Protein AF-A0A9D1Y9J0-F1 (afdb_monomer)

pLDDT: mean 87.92, std 13.27, range [31.89, 98.0]

Nearest PDB structures (foldseek):
  4p29-assembly2_B  TM=4.874E-01  e=9.675E-01  Haemophilus influenzae Rd KW20
  5vat-assembly2_B  TM=5.198E-01  e=1.259E+00  Haemophilus influenzae Rd KW20
  6dcj-assembly1_A  TM=4.848E-01  e=1.259E+00  Haemophilus influenzae Rd KW20
  5vbg-assembly1_A  TM=4.995E-01  e=2.248E+00  Haemophilus influenzae Rd KW20
  6qbr-assembly1_A  TM=5.575E-01  e=3.427E+00  Saccharomyces cerevisiae

Structure (mmCIF, N/CA/C/O backbone):
data_AF-A0A9D1Y9J0-F1
#
_entry.id   AF-A0A9D1Y9J0-F1
#
loop_
_atom_site.group_PDB
_atom_site.id
_atom_site.type_symbol
_atom_site.label_atom_id
_atom_site.label_alt_id
_atom_site.label_comp_id
_atom_site.label_asym_id
_atom_site.label_entity_id
_atom_site.label_seq_id
_atom_site.pdbx_PDB_ins_code
_atom_site.Cartn_x
_atom_site.Cartn_y
_atom_site.Cartn_z
_atom_site.occupancy
_atom_site.B_iso_or_equiv
_atom_site.auth_seq_id
_atom_site.auth_comp_id
_atom_site.auth_asym_id
_atom_site.auth_atom_id
_atom_site.pdbx_PDB_model_num
ATOM 1 N N . MET A 1 1 ? -14.822 14.584 -1.536 1.00 77.56 1 MET A N 1
ATOM 2 C CA . MET A 1 1 ? -15.073 13.484 -2.490 1.00 77.56 1 MET A CA 1
ATOM 3 C C . MET A 1 1 ? -13.886 13.411 -3.437 1.00 77.56 1 MET A C 1
ATOM 5 O O . MET A 1 1 ? -13.421 14.460 -3.869 1.00 77.56 1 MET A O 1
ATOM 9 N N . LEU A 1 2 ? -13.395 12.207 -3.744 1.00 89.62 2 LEU A N 1
ATOM 10 C CA . LEU A 1 2 ? -12.225 12.013 -4.609 1.00 89.62 2 LEU A CA 1
ATOM 11 C C . LEU A 1 2 ? -12.510 12.474 -6.047 1.00 89.62 2 LEU A C 1
ATOM 13 O O . LEU A 1 2 ? -13.476 12.020 -6.656 1.00 89.62 2 LEU A O 1
ATOM 17 N N . ASP A 1 3 ? -11.649 13.331 -6.599 1.00 94.44 3 ASP A N 1
ATOM 18 C CA . ASP A 1 3 ? -11.646 13.653 -8.031 1.00 94.44 3 ASP A CA 1
ATOM 19 C C . ASP A 1 3 ? -10.948 12.521 -8.795 1.00 94.44 3 ASP A C 1
ATOM 21 O O . ASP A 1 3 ? -9.739 12.544 -9.022 1.00 94.44 3 ASP A O 1
ATOM 25 N N . VAL A 1 4 ? -11.714 11.480 -9.127 1.00 95.19 4 VAL A N 1
ATOM 26 C CA . VAL A 1 4 ? -11.185 10.243 -9.723 1.00 95.19 4 VAL A CA 1
ATOM 27 C C . VAL A 1 4 ? -10.398 10.522 -11.004 1.00 95.19 4 VAL A C 1
ATOM 29 O O . VAL A 1 4 ? -9.362 9.898 -11.211 1.00 95.19 4 VAL A O 1
ATOM 32 N N . SER A 1 5 ? -10.853 11.459 -11.843 1.00 95.06 5 SER A N 1
ATOM 33 C CA . SER A 1 5 ? -10.177 11.773 -13.106 1.00 95.06 5 SER A CA 1
ATOM 34 C C . SER A 1 5 ? -8.829 12.437 -12.855 1.00 95.06 5 SER A C 1
ATOM 36 O O . SER A 1 5 ? -7.814 11.938 -13.333 1.00 95.06 5 SER A O 1
ATOM 38 N N . SER A 1 6 ? -8.803 13.516 -12.063 1.00 95.44 6 SER A N 1
ATOM 39 C CA . SER A 1 6 ? -7.556 14.236 -11.779 1.00 95.44 6 SER A CA 1
ATOM 40 C C . SER A 1 6 ? -6.542 13.337 -11.077 1.00 95.44 6 SER A C 1
ATOM 42 O O . SER A 1 6 ? -5.369 13.315 -11.439 1.00 95.44 6 SER A O 1
ATOM 44 N N . ILE A 1 7 ? -6.994 12.549 -10.098 1.00 96.62 7 ILE A N 1
ATOM 45 C CA . ILE A 1 7 ? -6.101 11.663 -9.351 1.00 96.62 7 ILE A CA 1
ATOM 46 C C . ILE A 1 7 ? -5.525 10.573 -10.257 1.00 96.62 7 ILE A C 1
ATOM 48 O O . ILE A 1 7 ? -4.335 10.263 -10.177 1.00 96.62 7 ILE A O 1
ATOM 52 N N . ARG A 1 8 ? -6.351 9.987 -11.128 1.00 96.00 8 ARG A N 1
ATOM 53 C CA . ARG A 1 8 ? -5.892 8.981 -12.086 1.00 96.00 8 ARG A CA 1
ATOM 54 C C . ARG A 1 8 ? -4.813 9.557 -13.007 1.00 96.00 8 ARG A C 1
ATOM 56 O O . ARG A 1 8 ? -3.795 8.899 -13.218 1.00 96.00 8 ARG A O 1
ATOM 63 N N . ASP A 1 9 ? -4.989 10.786 -13.485 1.00 95.75 9 ASP A N 1
ATOM 64 C CA . ASP A 1 9 ? -4.006 11.467 -14.330 1.00 95.75 9 ASP A CA 1
ATOM 65 C C . ASP A 1 9 ? -2.669 11.685 -13.608 1.00 95.75 9 ASP A C 1
ATOM 67 O O . ASP A 1 9 ? -1.605 11.464 -14.194 1.00 95.75 9 ASP A O 1
ATOM 71 N N . ASP A 1 10 ? -2.696 12.083 -12.335 1.00 96.44 10 ASP A N 1
ATOM 72 C CA . ASP A 1 10 ? -1.478 12.263 -11.538 1.00 96.44 10 ASP A CA 1
ATOM 73 C C . ASP A 1 10 ? -0.767 10.940 -11.248 1.00 96.44 10 ASP A C 1
ATOM 75 O O . ASP A 1 10 ? 0.462 10.869 -11.335 1.00 96.44 10 ASP A O 1
ATOM 79 N N . ILE A 1 11 ? -1.516 9.870 -10.974 1.00 96.38 11 ILE A N 1
ATOM 80 C CA . ILE A 1 11 ? -0.946 8.539 -10.746 1.00 96.38 11 ILE A CA 1
ATOM 81 C C . ILE A 1 11 ? -0.353 7.964 -12.039 1.00 96.38 11 ILE A C 1
ATOM 83 O O . ILE A 1 11 ? 0.769 7.461 -12.012 1.00 96.38 11 ILE A O 1
ATOM 87 N N . HIS A 1 12 ? -1.032 8.086 -13.185 1.00 94.88 12 HIS A N 1
ATOM 88 C CA . HIS A 1 12 ? -0.468 7.679 -14.480 1.00 94.88 12 HIS A CA 1
ATOM 89 C C . HIS A 1 12 ? 0.758 8.501 -14.861 1.00 94.88 12 HIS A C 1
ATOM 91 O O . HIS A 1 12 ? 1.729 7.971 -15.408 1.00 94.88 12 HIS A O 1
ATOM 97 N N . TRP A 1 13 ? 0.741 9.802 -14.569 1.00 95.62 13 TRP A N 1
ATOM 98 C CA . TRP A 1 13 ? 1.920 10.627 -14.755 1.00 95.62 13 TRP A CA 1
ATOM 99 C C . TRP A 1 13 ? 3.078 10.112 -13.888 1.00 95.62 13 TRP A C 1
ATOM 101 O O . TRP A 1 13 ? 4.178 9.920 -14.408 1.00 95.62 13 TRP A O 1
ATOM 111 N N . ALA A 1 14 ? 2.838 9.836 -12.605 1.00 96.38 14 ALA A N 1
ATOM 112 C CA . ALA A 1 14 ? 3.867 9.384 -11.675 1.00 96.38 14 ALA A CA 1
ATOM 113 C C . ALA A 1 14 ? 4.413 7.998 -12.027 1.00 96.38 14 ALA A C 1
ATOM 115 O O . ALA A 1 14 ? 5.628 7.823 -12.071 1.00 96.38 14 ALA A O 1
ATOM 116 N N . SER A 1 15 ? 3.552 7.037 -12.373 1.00 95.50 15 SER A N 1
ATOM 117 C CA . SER A 1 15 ? 3.991 5.694 -12.773 1.00 95.50 15 SER A CA 1
ATOM 118 C C . SER A 1 15 ? 4.934 5.744 -13.965 1.00 95.50 15 SER A C 1
ATOM 120 O O . SER A 1 15 ? 5.869 4.953 -14.044 1.00 95.50 15 SER A O 1
ATOM 122 N N . ARG A 1 16 ? 4.769 6.720 -14.859 1.00 92.88 16 ARG A N 1
ATOM 123 C CA . ARG A 1 16 ? 5.655 6.925 -16.005 1.00 92.88 16 ARG A CA 1
ATOM 124 C C . ARG A 1 16 ? 6.909 7.731 -15.674 1.00 92.88 16 ARG A C 1
ATOM 126 O O . ARG A 1 16 ? 7.986 7.404 -16.179 1.00 92.88 16 ARG A O 1
ATOM 133 N N . TRP A 1 17 ? 6.768 8.808 -14.906 1.00 94.62 17 TRP A N 1
ATOM 134 C CA . TRP A 1 17 ? 7.781 9.859 -14.803 1.00 94.62 17 TRP A CA 1
ATOM 135 C C . TRP A 1 17 ? 8.491 9.938 -13.456 1.00 94.62 17 TRP A C 1
ATOM 137 O O . TRP A 1 17 ? 9.599 10.465 -13.430 1.00 94.62 17 TRP A O 1
ATOM 147 N N . ASP A 1 18 ? 7.951 9.396 -12.367 1.00 94.50 18 ASP A N 1
ATOM 148 C CA . ASP A 1 18 ? 8.676 9.293 -11.097 1.00 94.50 18 ASP A CA 1
ATOM 149 C C . ASP A 1 18 ? 9.550 8.030 -11.065 1.00 94.50 18 ASP A C 1
ATOM 151 O O . ASP A 1 18 ? 9.352 7.097 -10.294 1.00 94.50 18 ASP A O 1
ATOM 155 N N . MET A 1 19 ? 10.552 7.977 -11.948 1.00 94.81 19 MET A N 1
ATOM 156 C CA . MET A 1 19 ? 11.435 6.808 -12.060 1.00 94.81 19 MET A CA 1
ATOM 157 C C . MET A 1 19 ? 12.400 6.650 -10.868 1.00 94.81 19 MET A C 1
ATOM 159 O O . MET A 1 19 ? 13.046 5.610 -10.731 1.00 94.81 19 MET A O 1
ATOM 163 N N . ASP A 1 20 ? 12.521 7.670 -10.016 1.00 92.81 20 ASP A N 1
ATOM 164 C CA . ASP A 1 20 ? 13.343 7.623 -8.801 1.00 92.81 20 ASP A CA 1
ATOM 165 C C . ASP A 1 20 ? 12.532 7.302 -7.542 1.00 92.81 20 ASP A C 1
ATOM 167 O O . ASP A 1 20 ? 13.153 7.094 -6.501 1.00 92.81 20 ASP A O 1
ATOM 171 N N . TYR A 1 21 ? 11.198 7.243 -7.635 1.00 92.25 21 TYR A N 1
ATOM 172 C CA . TYR A 1 21 ? 10.294 7.026 -6.504 1.00 92.25 21 TYR A CA 1
ATOM 173 C C . TYR A 1 21 ? 10.529 8.037 -5.383 1.00 92.25 21 TYR A C 1
ATOM 175 O O . TYR A 1 21 ? 10.913 7.693 -4.265 1.00 92.25 21 TYR A O 1
ATOM 183 N N . GLN A 1 22 ? 10.345 9.321 -5.703 1.00 90.00 22 GLN A N 1
ATOM 184 C CA . GLN A 1 22 ? 10.558 10.416 -4.753 1.00 90.00 22 GLN A CA 1
ATOM 185 C C . GLN A 1 22 ? 9.544 10.414 -3.610 1.00 90.00 22 GLN A C 1
ATOM 187 O O . GLN A 1 22 ? 9.845 10.913 -2.525 1.00 90.00 22 GLN A O 1
ATOM 192 N N . VAL A 1 23 ? 8.355 9.860 -3.845 1.00 90.44 23 VAL A N 1
ATOM 193 C CA . VAL A 1 23 ? 7.376 9.627 -2.784 1.00 90.44 23 VAL A CA 1
ATOM 194 C C . VAL A 1 23 ? 7.829 8.461 -1.915 1.00 90.44 23 VAL A C 1
ATOM 196 O O . VAL A 1 23 ? 8.203 7.402 -2.424 1.00 90.44 23 VAL A O 1
ATOM 199 N N . GLU A 1 24 ? 7.774 8.648 -0.596 1.00 84.62 24 GLU A N 1
ATOM 200 C CA . GLU A 1 24 ? 8.229 7.649 0.369 1.00 84.62 24 GLU A CA 1
ATOM 201 C C . GLU A 1 24 ? 7.593 6.279 0.091 1.00 84.62 24 GLU A C 1
ATOM 203 O O . GLU A 1 24 ? 6.372 6.163 0.030 1.00 84.62 24 GLU A O 1
ATOM 208 N N . ARG A 1 25 ? 8.442 5.249 -0.053 1.00 87.50 25 ARG A N 1
ATOM 209 C CA . ARG A 1 25 ? 8.059 3.834 -0.239 1.00 87.50 25 ARG A CA 1
ATOM 210 C C . ARG A 1 25 ? 7.232 3.537 -1.494 1.00 87.50 25 ARG A C 1
ATOM 212 O O . ARG A 1 25 ? 6.821 2.399 -1.696 1.00 87.50 25 ARG A O 1
ATOM 219 N N . SER A 1 26 ? 7.101 4.496 -2.406 1.00 91.00 26 SER A N 1
ATOM 220 C CA . SER A 1 26 ? 6.336 4.299 -3.639 1.00 91.00 26 SER A CA 1
ATOM 221 C C . SER A 1 26 ? 6.923 3.262 -4.601 1.00 91.00 26 SER A C 1
ATOM 223 O O . SER A 1 26 ? 6.209 2.740 -5.459 1.00 91.00 26 SER A O 1
ATOM 225 N N . HIS A 1 27 ? 8.194 2.884 -4.425 1.00 89.94 27 HIS A N 1
ATOM 226 C CA . HIS A 1 27 ? 8.818 1.778 -5.152 1.00 89.94 27 HIS A CA 1
ATOM 227 C C . HIS A 1 27 ? 8.162 0.421 -4.872 1.00 89.94 27 HIS A C 1
ATOM 229 O O . HIS A 1 27 ? 8.297 -0.472 -5.696 1.00 89.94 27 HIS A O 1
ATOM 235 N N . TYR A 1 28 ? 7.414 0.257 -3.775 1.00 88.62 28 TYR A N 1
ATOM 236 C CA . TYR A 1 28 ? 6.683 -0.986 -3.498 1.00 88.62 28 TYR A CA 1
ATOM 237 C C . TYR A 1 28 ? 5.551 -1.249 -4.491 1.00 88.62 28 TYR A C 1
ATOM 239 O O . TYR A 1 28 ? 5.304 -2.394 -4.838 1.00 88.62 28 TYR A O 1
ATOM 247 N N . HIS A 1 29 ? 4.889 -0.198 -4.972 1.00 92.19 29 HIS A N 1
ATOM 248 C CA . HIS A 1 29 ? 3.745 -0.311 -5.880 1.00 92.19 29 HIS A CA 1
ATOM 249 C C . HIS A 1 29 ? 3.996 0.352 -7.243 1.00 92.19 29 HIS A C 1
ATOM 251 O O . HIS A 1 29 ? 3.127 0.338 -8.108 1.00 92.19 29 HIS A O 1
ATOM 257 N N . ALA A 1 30 ? 5.156 0.986 -7.442 1.00 94.38 30 ALA A N 1
ATOM 258 C CA . ALA A 1 30 ? 5.567 1.674 -8.671 1.00 94.38 30 ALA A CA 1
ATOM 259 C C . ALA A 1 30 ? 4.546 2.700 -9.218 1.00 94.38 30 ALA A C 1
ATOM 261 O O . ALA A 1 30 ? 4.452 2.927 -10.424 1.00 94.38 30 ALA A O 1
ATOM 262 N N . HIS A 1 31 ? 3.759 3.307 -8.325 1.00 95.62 31 HIS A N 1
ATOM 263 C CA . HIS A 1 31 ? 2.571 4.118 -8.648 1.00 95.62 31 HIS A CA 1
ATOM 264 C C . HIS A 1 31 ? 1.541 3.425 -9.565 1.00 95.62 31 HIS A C 1
ATOM 266 O O . HIS A 1 31 ? 0.800 4.095 -10.277 1.00 95.62 31 HIS A O 1
ATOM 272 N N . LEU A 1 32 ? 1.461 2.096 -9.557 1.00 95.12 32 LEU A N 1
ATOM 273 C CA . LEU A 1 32 ? 0.494 1.344 -10.352 1.00 95.12 32 LEU A CA 1
ATOM 274 C C . LEU A 1 32 ? -0.758 1.048 -9.534 1.00 95.12 32 LEU A C 1
ATOM 276 O O . LEU A 1 32 ? -0.686 0.503 -8.436 1.00 95.12 32 LEU A O 1
ATOM 280 N N . LEU A 1 33 ? -1.912 1.437 -10.071 1.00 94.38 33 LEU A N 1
ATOM 281 C CA . LEU A 1 33 ? -3.213 1.032 -9.545 1.00 94.38 33 LEU A CA 1
ATOM 282 C C . LEU A 1 33 ? -3.521 -0.386 -10.010 1.00 94.38 33 LEU A C 1
ATOM 284 O O . LEU A 1 33 ? -3.227 -0.750 -11.149 1.00 94.38 33 LEU A O 1
ATOM 288 N N . ARG A 1 34 ? -4.167 -1.163 -9.146 1.00 92.31 34 ARG A N 1
ATOM 289 C CA . ARG A 1 34 ? -4.760 -2.442 -9.539 1.00 92.31 34 ARG A CA 1
ATOM 290 C C . ARG A 1 34 ? -6.086 -2.198 -10.270 1.00 92.31 34 ARG A C 1
ATOM 292 O O . ARG A 1 34 ? -6.706 -1.149 -10.059 1.00 92.31 34 ARG A O 1
ATOM 299 N N . PRO A 1 35 ? -6.547 -3.151 -11.102 1.00 92.88 35 PRO A N 1
ATOM 300 C CA . PRO A 1 35 ? -7.858 -3.067 -11.737 1.00 92.88 35 PRO A CA 1
ATOM 301 C C . PRO A 1 35 ? -8.962 -2.756 -10.726 1.00 92.88 35 PRO A C 1
ATOM 303 O O . PRO A 1 35 ? -8.890 -3.187 -9.578 1.00 92.88 35 PRO A O 1
ATOM 306 N N . VAL A 1 36 ? -9.971 -1.993 -11.141 1.00 96.62 36 VAL A N 1
ATOM 307 C CA . VAL A 1 36 ? -11.121 -1.687 -10.280 1.00 96.62 36 VAL A CA 1
ATOM 308 C C . VAL A 1 36 ? -11.907 -2.953 -9.947 1.00 96.62 36 VAL A C 1
ATOM 310 O O . VAL A 1 36 ? -12.023 -3.860 -10.772 1.00 96.62 36 VAL A O 1
ATOM 313 N N . LEU A 1 37 ? -12.482 -2.984 -8.750 1.00 96.38 37 LEU A N 1
ATOM 314 C CA . LEU A 1 37 ? -13.437 -4.002 -8.342 1.00 96.38 37 LEU A CA 1
ATOM 315 C C . LEU A 1 37 ? -14.765 -3.770 -9.085 1.00 96.38 37 LEU A C 1
ATOM 317 O O . LEU A 1 37 ? -15.300 -2.655 -9.019 1.00 96.38 37 LEU A O 1
ATOM 321 N N . PRO A 1 38 ? -15.320 -4.778 -9.782 1.00 97.06 38 PRO A N 1
ATOM 322 C CA . PRO A 1 38 ? -16.633 -4.663 -10.398 1.00 97.06 38 PRO A CA 1
ATOM 323 C C . PRO A 1 38 ? -17.699 -4.267 -9.373 1.00 97.06 38 PRO A C 1
ATOM 325 O O . PRO A 1 38 ? -17.785 -4.838 -8.287 1.00 97.06 38 PRO A O 1
ATOM 328 N N . LEU A 1 39 ? -18.544 -3.299 -9.731 1.00 96.69 39 LEU A N 1
ATOM 329 C CA . LEU A 1 39 ? -19.576 -2.792 -8.824 1.00 96.69 39 LEU A CA 1
ATOM 330 C C . LEU A 1 39 ? -20.539 -3.898 -8.368 1.00 96.69 39 LEU A C 1
ATOM 332 O O . LEU A 1 39 ? -20.898 -3.942 -7.199 1.00 96.69 39 LEU A O 1
ATOM 336 N N . GLU A 1 40 ? -20.905 -4.801 -9.279 1.00 96.94 40 GLU A N 1
ATOM 337 C CA . GLU A 1 40 ? -21.791 -5.939 -9.004 1.00 96.94 40 GLU A CA 1
ATOM 338 C C . GLU A 1 40 ? -21.188 -6.904 -7.971 1.00 96.94 40 GLU A C 1
ATOM 340 O O . GLU A 1 40 ? -21.897 -7.425 -7.112 1.00 96.94 40 GLU A O 1
ATOM 345 N N . GLU A 1 41 ? -19.869 -7.114 -8.023 1.00 97.31 41 GLU A N 1
ATOM 346 C CA . GLU A 1 41 ? -19.154 -7.957 -7.064 1.00 97.31 41 GLU A CA 1
ATOM 347 C C . GLU A 1 41 ? -19.166 -7.325 -5.671 1.00 97.31 41 GLU A C 1
ATOM 349 O O . GLU A 1 41 ? -19.492 -7.992 -4.687 1.00 97.31 41 GLU A O 1
ATOM 354 N N . LEU A 1 42 ? -18.905 -6.016 -5.595 1.00 97.88 42 LEU A N 1
ATOM 355 C CA . LEU A 1 42 ? -18.990 -5.282 -4.338 1.00 97.88 42 LEU A CA 1
ATOM 356 C C . LEU A 1 42 ? -20.411 -5.284 -3.764 1.00 97.88 42 LEU A C 1
ATOM 358 O O . LEU A 1 42 ? -20.583 -5.454 -2.563 1.00 97.88 42 LEU A O 1
ATOM 362 N N . GLU A 1 43 ? -21.430 -5.074 -4.595 1.00 97.81 43 GLU A N 1
ATOM 363 C CA . GLU A 1 43 ? -22.829 -5.062 -4.155 1.00 97.81 43 GLU A CA 1
ATOM 364 C C . GLU A 1 43 ? -23.267 -6.424 -3.613 1.00 97.81 43 GLU A C 1
ATOM 366 O O . GLU A 1 43 ? -23.903 -6.477 -2.562 1.00 97.81 43 GLU A O 1
ATOM 371 N N . CYS A 1 44 ? -22.858 -7.515 -4.266 1.00 97.94 44 CYS A N 1
ATOM 372 C CA . CYS A 1 44 ? -23.067 -8.873 -3.768 1.00 97.94 44 CYS A CA 1
ATOM 373 C C . CYS A 1 44 ? -22.389 -9.083 -2.404 1.00 97.94 44 CYS A C 1
ATOM 375 O O . CYS A 1 44 ? -23.003 -9.601 -1.471 1.00 97.94 44 CYS A O 1
ATOM 377 N N . TRP A 1 45 ? -21.138 -8.636 -2.258 1.00 97.81 45 TRP A N 1
ATOM 378 C CA . TRP A 1 45 ? -20.422 -8.726 -0.987 1.00 97.81 45 TRP A CA 1
ATOM 379 C C . TRP A 1 45 ? -21.104 -7.913 0.124 1.00 97.81 45 TRP A C 1
ATOM 381 O O . TRP A 1 45 ? -21.315 -8.434 1.217 1.00 97.81 45 TRP A O 1
ATOM 391 N N . GLU A 1 46 ? -21.512 -6.671 -0.148 1.00 97.81 46 GLU A N 1
ATOM 392 C CA . GLU A 1 46 ? -22.224 -5.822 0.819 1.00 97.81 46 GLU A CA 1
ATOM 393 C C . GLU A 1 46 ? -23.578 -6.425 1.234 1.00 97.81 46 GLU A C 1
ATOM 395 O O . GLU A 1 46 ? -23.971 -6.313 2.397 1.00 97.81 46 GLU A O 1
ATOM 400 N N . GLU A 1 47 ? -24.283 -7.096 0.315 1.00 97.56 47 GLU A N 1
ATOM 401 C CA . GLU A 1 47 ? -25.521 -7.825 0.617 1.00 97.56 47 GLU A CA 1
ATOM 402 C C . GLU A 1 47 ? -25.263 -9.012 1.556 1.00 97.56 47 GLU A C 1
ATOM 404 O O . GLU A 1 47 ? -25.969 -9.164 2.554 1.00 97.56 47 GLU A O 1
ATOM 409 N N . ILE A 1 48 ? -24.225 -9.813 1.287 1.00 97.25 48 ILE A N 1
ATOM 410 C CA . ILE A 1 48 ? -23.834 -10.954 2.132 1.00 97.25 48 ILE A CA 1
ATOM 411 C C . ILE A 1 48 ? -23.404 -10.483 3.526 1.00 97.25 48 ILE A C 1
ATOM 413 O O . ILE A 1 48 ? -23.791 -11.076 4.536 1.00 97.25 48 ILE A O 1
ATOM 417 N N . MET A 1 49 ? -22.610 -9.416 3.591 1.00 96.75 49 MET A N 1
ATOM 418 C CA . MET A 1 49 ? -22.090 -8.883 4.849 1.00 96.75 49 MET A CA 1
ATOM 419 C C . MET A 1 49 ? -23.130 -8.080 5.635 1.00 96.75 49 MET A C 1
ATOM 421 O O . MET A 1 49 ? -22.976 -7.900 6.841 1.00 96.75 49 MET A O 1
ATOM 425 N N . GLY A 1 50 ? -24.207 -7.629 4.990 1.00 95.88 50 GLY A N 1
ATOM 426 C CA . GLY A 1 50 ? -25.303 -6.906 5.633 1.00 95.88 50 GLY A CA 1
ATOM 427 C C . GLY A 1 50 ? -24.997 -5.437 5.942 1.00 95.88 50 GLY A C 1
ATOM 428 O O . GLY A 1 50 ? -25.752 -4.798 6.676 1.00 95.88 50 GLY A O 1
ATOM 429 N N . PHE A 1 51 ? -23.919 -4.880 5.388 1.00 95.25 51 PHE A N 1
ATOM 430 C CA . PHE A 1 51 ? -23.583 -3.461 5.490 1.00 95.25 51 PHE A CA 1
ATOM 431 C C . PHE A 1 51 ? -22.851 -2.985 4.230 1.00 95.25 51 PHE A C 1
ATOM 433 O O . PHE A 1 51 ? -22.266 -3.768 3.489 1.00 95.25 51 PHE A O 1
ATOM 440 N N . ARG A 1 52 ? -22.882 -1.671 3.983 1.00 96.00 52 ARG A N 1
ATOM 441 C CA . ARG A 1 52 ? -22.169 -1.056 2.852 1.00 96.00 52 ARG A CA 1
ATOM 442 C C . ARG A 1 52 ? -20.780 -0.593 3.269 1.00 96.00 52 ARG A C 1
ATOM 444 O O . ARG A 1 52 ? -20.603 -0.216 4.424 1.00 96.00 52 ARG A O 1
ATOM 451 N N . LEU A 1 53 ? -19.823 -0.491 2.352 1.00 97.56 53 LEU A N 1
ATOM 452 C CA . LEU A 1 53 ? -18.524 0.137 2.624 1.00 97.56 53 LEU A CA 1
ATOM 453 C C . LEU A 1 53 ? -18.623 1.671 2.692 1.00 97.56 53 LEU A C 1
ATOM 455 O O . LEU A 1 53 ? -19.566 2.265 2.148 1.00 97.56 53 LEU A O 1
ATOM 459 N N . PRO A 1 54 ? -17.691 2.360 3.382 1.00 97.44 54 PRO A N 1
ATOM 460 C CA . PRO A 1 54 ? -17.622 3.819 3.365 1.00 97.44 54 PRO A CA 1
ATOM 461 C C . PRO A 1 54 ? -17.582 4.375 1.939 1.00 97.44 54 PRO A C 1
ATOM 463 O O . PRO A 1 54 ? -16.781 3.927 1.126 1.00 97.44 54 PRO A O 1
ATOM 466 N N . GLU A 1 55 ? -18.428 5.365 1.634 1.00 96.56 55 GLU A N 1
ATOM 467 C CA . GLU A 1 55 ? -18.674 5.814 0.251 1.00 96.56 55 GLU A CA 1
ATOM 468 C C . GLU A 1 55 ? -17.388 6.244 -0.470 1.00 96.56 55 GLU A C 1
ATOM 470 O O . GLU A 1 55 ? -17.153 5.866 -1.613 1.00 96.56 55 GLU A O 1
ATOM 475 N N . THR A 1 56 ? -16.498 6.971 0.209 1.00 96.75 56 THR A N 1
ATOM 476 C CA . THR A 1 56 ? -15.215 7.376 -0.380 1.00 96.75 56 THR A CA 1
ATOM 477 C C . THR A 1 56 ? -14.321 6.175 -0.713 1.00 96.75 56 THR A C 1
ATOM 479 O O . THR A 1 56 ? -13.657 6.181 -1.748 1.00 96.75 56 THR A O 1
ATOM 482 N N . TYR A 1 57 ? -14.318 5.138 0.130 1.00 97.62 57 TYR A N 1
ATOM 483 C CA . TYR A 1 57 ? -13.564 3.908 -0.124 1.00 97.62 57 TYR A CA 1
ATOM 484 C C . TYR A 1 57 ? -14.208 3.078 -1.243 1.00 97.62 57 TYR A C 1
ATOM 486 O O . TYR A 1 57 ? -13.506 2.591 -2.125 1.00 97.62 57 TYR A O 1
ATOM 494 N N . ARG A 1 58 ? -15.547 3.022 -1.293 1.00 97.44 58 ARG A N 1
ATOM 495 C CA . ARG A 1 58 ? -16.303 2.439 -2.411 1.00 97.44 58 ARG A CA 1
ATOM 496 C C . ARG A 1 58 ? -15.932 3.097 -3.741 1.00 97.44 58 ARG A C 1
ATOM 498 O O . ARG A 1 58 ? -15.644 2.392 -4.705 1.00 97.44 58 ARG A O 1
ATOM 505 N N . ILE A 1 59 ? -15.910 4.432 -3.801 1.00 97.00 59 ILE A N 1
ATOM 506 C CA . ILE A 1 59 ? -15.492 5.179 -5.000 1.00 97.00 59 ILE A CA 1
ATOM 507 C C . ILE A 1 59 ? -14.055 4.811 -5.382 1.00 97.00 59 ILE A C 1
ATOM 509 O O . ILE A 1 59 ? -13.788 4.559 -6.554 1.00 97.00 59 ILE A O 1
ATOM 513 N N . TYR A 1 60 ? -13.142 4.735 -4.410 1.00 97.12 60 TYR A N 1
ATOM 514 C CA . TYR A 1 60 ? -11.760 4.330 -4.657 1.00 97.12 60 TYR A CA 1
ATOM 515 C C . TYR A 1 60 ? -11.678 2.944 -5.321 1.00 97.12 60 TYR A C 1
ATOM 517 O O . TYR A 1 60 ? -11.183 2.859 -6.446 1.00 97.12 60 TYR A O 1
ATOM 525 N N . ILE A 1 61 ? -12.235 1.897 -4.701 1.00 97.00 61 ILE A N 1
ATOM 526 C CA . ILE A 1 61 ? -12.086 0.518 -5.200 1.00 97.00 61 ILE A CA 1
ATOM 527 C C . ILE A 1 61 ? -12.841 0.253 -6.508 1.00 97.00 61 ILE A C 1
ATOM 529 O O . ILE A 1 61 ? -12.381 -0.547 -7.318 1.00 97.00 61 ILE A O 1
ATOM 533 N N . THR A 1 62 ? -13.966 0.935 -6.752 1.00 97.38 62 THR A N 1
ATOM 534 C CA . THR A 1 62 ? -14.811 0.692 -7.943 1.00 97.38 62 THR A CA 1
ATOM 535 C C . THR A 1 62 ? -14.533 1.628 -9.116 1.00 97.38 62 THR A C 1
ATOM 537 O O . THR A 1 62 ? -14.877 1.300 -10.251 1.00 97.38 62 THR A O 1
ATOM 540 N N . GLN A 1 63 ? -13.932 2.799 -8.879 1.00 96.88 63 GLN A N 1
ATOM 541 C CA . GLN A 1 63 ? -13.728 3.806 -9.928 1.00 96.88 63 GLN A CA 1
ATOM 542 C C . GLN A 1 63 ? -12.270 4.202 -10.122 1.00 96.88 63 GLN A C 1
ATOM 544 O O . GLN A 1 63 ? -11.922 4.613 -11.226 1.00 96.88 63 GLN A O 1
ATOM 549 N N . LEU A 1 64 ? -11.408 4.108 -9.106 1.00 95.38 64 LEU A N 1
ATOM 550 C CA . LEU A 1 64 ? -9.998 4.474 -9.249 1.00 95.38 64 LEU A CA 1
ATOM 551 C C . LEU A 1 64 ? -9.105 3.244 -9.430 1.00 95.38 64 LEU A C 1
ATOM 553 O O . LEU A 1 64 ? -8.415 3.155 -10.442 1.00 95.38 64 LEU A O 1
ATOM 557 N N . GLY A 1 65 ? -9.148 2.303 -8.490 1.00 92.94 65 GLY A N 1
ATOM 558 C CA . GLY A 1 65 ? -8.418 1.036 -8.541 1.00 92.94 65 GLY A CA 1
ATOM 559 C C . GLY A 1 65 ? -8.598 0.232 -7.255 1.00 92.94 65 GLY A C 1
ATOM 560 O O . GLY A 1 65 ? -8.872 0.805 -6.205 1.00 92.94 65 GLY A O 1
ATOM 561 N N . ASN A 1 66 ? -8.435 -1.089 -7.317 1.00 93.44 66 ASN A N 1
ATOM 562 C CA . ASN A 1 66 ? -8.580 -1.971 -6.157 1.00 93.44 66 ASN A CA 1
ATOM 563 C C . ASN A 1 66 ? -7.230 -2.239 -5.466 1.00 93.44 66 ASN A C 1
ATOM 565 O O . ASN A 1 66 ? -6.725 -3.361 -5.480 1.00 93.44 66 ASN A O 1
ATOM 569 N N . GLY A 1 67 ? -6.602 -1.190 -4.929 1.00 92.12 67 GLY A N 1
ATOM 570 C CA . GLY A 1 67 ? -5.277 -1.259 -4.307 1.00 92.12 67 GLY A CA 1
ATOM 571 C C . GLY A 1 67 ? -4.119 -0.882 -5.240 1.00 92.12 67 GLY A C 1
ATOM 572 O O . GLY A 1 67 ? -4.310 -0.344 -6.335 1.00 92.12 67 GLY A O 1
ATOM 573 N N . GLY A 1 68 ? -2.892 -1.156 -4.796 1.00 92.44 68 GLY A N 1
ATOM 574 C CA . GLY A 1 68 ? -1.658 -0.709 -5.444 1.00 92.44 68 GLY A CA 1
ATOM 575 C C . GLY A 1 68 ? -1.294 0.707 -5.002 1.00 92.44 68 GLY A C 1
ATOM 576 O O . GLY A 1 68 ? -1.061 0.946 -3.819 1.00 92.44 68 GLY A O 1
ATOM 577 N N . ALA A 1 69 ? -1.239 1.651 -5.940 1.00 94.81 69 ALA A N 1
ATOM 578 C CA . ALA A 1 69 ? -0.827 3.028 -5.688 1.00 94.81 69 ALA A CA 1
ATOM 579 C C . ALA A 1 69 ? -1.583 3.688 -4.525 1.00 94.81 69 ALA A C 1
ATOM 581 O O . ALA A 1 69 ? -2.812 3.787 -4.538 1.00 94.81 69 ALA A O 1
ATOM 582 N N . GLY A 1 70 ? -0.828 4.192 -3.548 1.00 94.06 70 GLY A N 1
ATOM 583 C CA . GLY A 1 70 ? -1.357 4.858 -2.363 1.00 94.06 70 GLY A CA 1
ATOM 584 C C . GLY A 1 70 ? -0.244 5.353 -1.436 1.00 94.06 70 GLY A C 1
ATOM 585 O O . GLY A 1 70 ? 0.932 5.261 -1.784 1.00 94.06 70 GLY A O 1
ATOM 586 N N . PRO A 1 71 ? -0.591 5.911 -0.266 1.00 92.38 71 PRO A N 1
ATOM 587 C CA . PRO A 1 71 ? 0.396 6.353 0.715 1.00 92.38 71 PRO A CA 1
ATOM 588 C C . PRO A 1 71 ? 1.355 5.232 1.141 1.00 92.38 71 PRO A C 1
ATOM 590 O O . PRO A 1 71 ? 0.943 4.086 1.284 1.00 92.38 71 PRO A O 1
ATOM 593 N N . LYS A 1 72 ? 2.617 5.588 1.419 1.00 88.94 72 LYS A N 1
ATOM 594 C CA . LYS A 1 72 ? 3.663 4.680 1.920 1.00 88.94 72 LYS A CA 1
ATOM 595 C C . LYS A 1 72 ? 3.810 3.422 1.053 1.00 88.94 72 LYS A C 1
ATOM 597 O O . LYS A 1 72 ? 4.339 3.503 -0.049 1.00 88.94 72 LYS A O 1
ATOM 602 N N . TYR A 1 73 ? 3.399 2.263 1.568 1.00 88.12 73 TYR A N 1
ATOM 603 C CA . TYR A 1 73 ? 3.529 0.989 0.875 1.00 88.12 73 TYR A CA 1
ATOM 604 C C . TYR A 1 73 ? 2.393 0.749 -0.116 1.00 88.12 73 TYR A C 1
ATOM 606 O O . TYR A 1 73 ? 2.471 -0.219 -0.858 1.00 88.12 73 TYR A O 1
ATOM 614 N N . GLY A 1 74 ? 1.389 1.621 -0.197 1.00 92.31 74 GLY A N 1
ATOM 615 C CA . GLY A 1 74 ? 0.236 1.460 -1.073 1.00 92.31 74 GLY A CA 1
ATOM 616 C C . GLY A 1 74 ? -0.983 0.907 -0.342 1.00 92.31 74 GLY A C 1
ATOM 617 O O . GLY A 1 74 ? -0.947 0.644 0.855 1.00 92.31 74 GLY A O 1
ATOM 618 N N . ILE A 1 75 ? -2.080 0.749 -1.079 1.00 93.69 75 ILE A N 1
ATOM 619 C CA . ILE A 1 75 ? -3.333 0.209 -0.543 1.00 93.69 75 ILE A CA 1
ATOM 620 C C . ILE A 1 75 ? -3.437 -1.273 -0.913 1.00 93.69 75 ILE A C 1
ATOM 622 O O . ILE A 1 75 ? -3.204 -1.653 -2.064 1.00 93.69 75 ILE A O 1
ATOM 626 N N . ALA A 1 76 ? -3.777 -2.113 0.058 1.00 91.19 76 ALA A N 1
ATOM 627 C CA . ALA A 1 76 ? -4.035 -3.531 -0.144 1.00 91.19 76 ALA A CA 1
ATOM 628 C C . ALA A 1 76 ? -5.274 -3.738 -1.039 1.00 91.19 76 ALA A C 1
ATOM 630 O O . ALA A 1 76 ? -6.221 -2.946 -0.970 1.00 91.19 76 ALA A O 1
ATOM 631 N N . PRO A 1 77 ? -5.285 -4.774 -1.895 1.00 91.06 77 PRO A N 1
ATOM 632 C CA . PRO A 1 77 ? -6.475 -5.108 -2.664 1.00 91.06 77 PRO A CA 1
ATOM 633 C C . PRO A 1 77 ? -7.628 -5.493 -1.735 1.00 91.06 77 PRO A C 1
ATOM 635 O O . PRO A 1 77 ? -7.446 -6.174 -0.727 1.00 91.06 77 PRO A O 1
ATOM 638 N N . PHE A 1 78 ? -8.835 -5.071 -2.092 1.00 93.06 78 PHE A N 1
ATOM 639 C CA . PHE A 1 78 ? -10.044 -5.554 -1.453 1.00 93.06 78 PHE A CA 1
ATOM 640 C C . PHE A 1 78 ? -10.509 -6.830 -2.158 1.00 93.06 78 PHE A C 1
ATOM 642 O O . PHE A 1 78 ? -11.074 -6.771 -3.250 1.00 93.06 78 PHE A O 1
ATOM 649 N N . ASP A 1 79 ? -10.272 -7.974 -1.519 1.00 90.50 79 ASP A N 1
ATOM 650 C CA . ASP A 1 79 ? -10.609 -9.310 -2.035 1.00 90.50 79 ASP A CA 1
ATOM 651 C C . ASP A 1 79 ? -11.965 -9.823 -1.502 1.00 90.50 79 ASP A C 1
ATOM 653 O O . ASP A 1 79 ? -12.155 -11.028 -1.328 1.00 90.50 79 ASP A O 1
ATOM 657 N N . CYS A 1 80 ? -12.902 -8.919 -1.188 1.00 93.62 80 CYS A N 1
ATOM 658 C CA . CYS A 1 80 ? -14.248 -9.258 -0.704 1.00 93.62 80 CYS A CA 1
ATOM 659 C C . CYS A 1 80 ? -14.245 -10.265 0.481 1.00 93.62 80 CYS A C 1
ATOM 661 O O . CYS A 1 80 ? -14.875 -11.325 0.400 1.00 93.62 80 CYS A O 1
ATOM 663 N N . PRO A 1 81 ? -13.543 -9.972 1.598 1.00 92.94 81 PRO A N 1
ATOM 664 C CA . PRO A 1 81 ? -13.389 -10.906 2.715 1.00 92.94 81 PRO A CA 1
ATOM 665 C C . PRO A 1 81 ? -14.720 -11.203 3.419 1.00 92.94 81 PRO A C 1
ATOM 667 O O . PRO A 1 81 ? -15.451 -10.289 3.790 1.00 92.94 81 PRO A O 1
ATOM 670 N N . LEU A 1 82 ? -15.023 -12.481 3.656 1.00 93.88 82 LEU A N 1
ATOM 671 C CA . LEU A 1 82 ? -16.204 -12.924 4.411 1.00 93.88 82 LEU A CA 1
ATOM 672 C C . LEU A 1 82 ? -15.859 -13.155 5.889 1.00 93.88 82 LEU A C 1
ATOM 674 O O . LEU A 1 82 ? -16.017 -14.259 6.406 1.00 93.88 82 LEU A O 1
ATOM 678 N N . ASP A 1 83 ? -15.330 -12.122 6.542 1.00 92.50 83 ASP A N 1
ATOM 679 C CA . ASP A 1 83 ? -14.955 -12.155 7.957 1.00 92.50 83 ASP A CA 1
ATOM 680 C C . ASP A 1 83 ? -16.047 -11.502 8.811 1.00 92.50 83 ASP A C 1
ATOM 682 O O . ASP A 1 83 ? -16.404 -10.338 8.618 1.00 92.50 83 ASP A O 1
ATOM 686 N N . GLU A 1 84 ? -16.591 -12.265 9.758 1.00 93.00 84 GLU A N 1
ATOM 687 C CA . GLU A 1 84 ? -17.685 -11.823 10.617 1.00 93.00 84 GLU A CA 1
ATOM 688 C C . GLU A 1 84 ? -17.315 -10.618 11.489 1.00 93.00 84 GLU A C 1
ATOM 690 O O . GLU A 1 84 ? -18.195 -9.789 11.736 1.00 93.00 84 GLU A O 1
ATOM 695 N N . SER A 1 85 ? -16.041 -10.482 11.880 1.00 94.25 85 SER A N 1
ATOM 696 C CA . SER A 1 85 ? -15.539 -9.368 12.699 1.00 94.25 85 SER A CA 1
ATOM 697 C C . SER A 1 85 ? -15.751 -8.012 12.026 1.00 94.25 85 SER A C 1
ATOM 699 O O . SER A 1 85 ? -16.029 -7.021 12.695 1.00 94.25 85 SER A O 1
ATOM 701 N N . LEU A 1 86 ? -15.760 -7.955 10.690 1.00 95.56 86 LEU A N 1
ATOM 702 C CA . LEU A 1 86 ? -16.004 -6.721 9.933 1.00 95.56 86 LEU A CA 1
ATOM 703 C C . LEU A 1 86 ? -17.414 -6.154 10.141 1.00 95.56 86 LEU A C 1
ATOM 705 O O . LEU A 1 86 ? -17.646 -4.973 9.878 1.00 95.56 86 LEU A O 1
ATOM 709 N N . ARG A 1 87 ? -18.363 -6.985 10.588 1.00 94.56 87 ARG A N 1
ATOM 710 C CA . ARG A 1 87 ? -1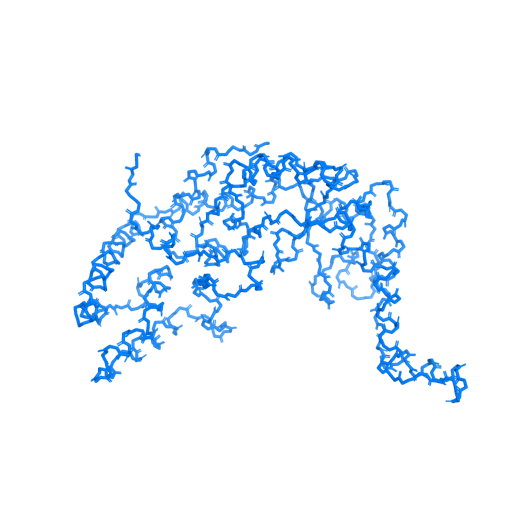9.747 -6.585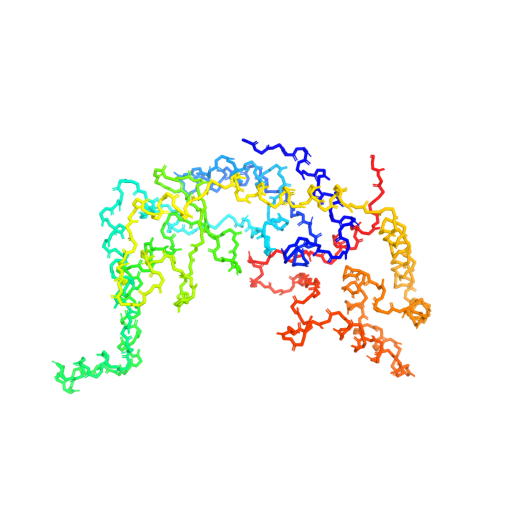 10.893 1.00 94.56 87 ARG A CA 1
ATOM 711 C C . ARG A 1 87 ? -19.910 -6.105 12.329 1.00 94.56 87 ARG A C 1
ATOM 713 O O . ARG A 1 87 ? -20.936 -5.507 12.648 1.00 94.56 87 ARG A O 1
ATOM 720 N N . GLU A 1 88 ? -18.936 -6.390 13.184 1.00 95.31 88 GLU A N 1
ATOM 721 C CA . GLU A 1 88 ? -19.023 -6.060 14.597 1.00 95.31 88 GLU A CA 1
ATOM 722 C C . GLU A 1 88 ? -18.898 -4.545 14.819 1.00 95.31 88 GLU A C 1
ATOM 724 O O . GLU A 1 88 ? -18.306 -3.822 14.001 1.00 95.31 88 GLU A O 1
ATOM 729 N N . PRO A 1 89 ? -19.476 -4.022 15.913 1.00 93.31 89 PRO A N 1
ATOM 730 C CA . PRO A 1 89 ? -19.265 -2.643 16.312 1.00 93.31 89 PRO A CA 1
ATOM 731 C C . PRO A 1 89 ? -17.793 -2.398 16.630 1.00 93.31 89 PRO A C 1
ATOM 733 O O . PRO A 1 89 ? -17.169 -3.147 17.377 1.00 93.31 89 PRO A O 1
ATOM 736 N N . THR A 1 90 ? -17.252 -1.307 16.100 1.00 94.94 90 THR A N 1
ATOM 737 C CA . THR A 1 90 ? -15.898 -0.883 16.443 1.00 94.94 90 THR A CA 1
ATOM 738 C C . THR A 1 90 ? -15.892 -0.089 17.749 1.00 94.94 90 THR A C 1
ATOM 740 O O . THR A 1 90 ? -16.782 0.732 17.993 1.00 94.94 90 THR A O 1
ATOM 743 N N . VAL A 1 91 ? -14.859 -0.280 18.575 1.00 95.31 91 VAL A N 1
ATOM 744 C CA . VAL A 1 91 ? -14.650 0.534 19.786 1.00 95.31 91 VAL A CA 1
ATOM 745 C C . VAL A 1 91 ? -14.218 1.965 19.472 1.00 95.31 91 VAL A C 1
ATOM 747 O O . VAL A 1 91 ? -14.350 2.838 20.326 1.00 95.31 91 VAL A O 1
ATOM 750 N N . PHE A 1 92 ? -13.754 2.240 18.249 1.00 95.44 92 PHE A N 1
ATOM 751 C CA . PHE A 1 92 ? -13.372 3.579 17.795 1.00 95.44 92 PHE A CA 1
ATOM 752 C C . PHE A 1 92 ? -14.606 4.410 17.411 1.00 95.44 92 PHE A C 1
ATOM 754 O O . PHE A 1 92 ? -14.771 4.861 16.274 1.00 95.44 92 PHE A O 1
ATOM 761 N N . SER A 1 93 ? -15.511 4.588 18.372 1.00 95.25 93 SER A N 1
ATOM 762 C CA . SER A 1 93 ? -16.815 5.201 18.168 1.00 95.25 93 SER A CA 1
ATOM 763 C C . SER A 1 93 ? -17.308 5.927 19.420 1.00 95.25 93 SER A C 1
ATOM 765 O O . SER A 1 93 ? -17.041 5.503 20.543 1.00 95.25 93 SER A O 1
ATOM 767 N N . ASP A 1 94 ? -18.060 7.018 19.246 1.00 96.56 94 ASP A N 1
ATOM 768 C CA . ASP A 1 94 ? -18.535 7.836 20.375 1.00 96.56 94 ASP A CA 1
ATOM 769 C C . ASP A 1 94 ? -19.515 7.082 21.285 1.00 96.56 94 ASP A C 1
ATOM 771 O O . ASP A 1 94 ? -19.532 7.305 22.493 1.00 96.56 94 ASP A O 1
ATOM 775 N N . ASP A 1 95 ? -20.313 6.174 20.726 1.00 94.88 95 ASP A N 1
ATOM 776 C CA . ASP A 1 95 ? -21.227 5.290 21.460 1.00 94.88 95 ASP A CA 1
ATOM 777 C C . ASP A 1 95 ? -20.514 4.132 22.175 1.00 94.88 95 ASP A C 1
ATOM 779 O O . ASP A 1 95 ? -21.116 3.480 23.027 1.00 94.88 95 ASP A O 1
ATOM 783 N N . HIS A 1 96 ? -19.224 3.928 21.901 1.00 95.25 96 HIS A N 1
ATOM 784 C CA . HIS A 1 96 ? -18.386 2.907 22.529 1.00 95.25 96 HIS A CA 1
ATOM 785 C C . HIS A 1 96 ? -17.225 3.496 23.343 1.00 95.25 96 HIS A C 1
ATOM 787 O O . HIS A 1 96 ? -16.320 2.763 23.736 1.00 95.25 96 HIS A O 1
ATOM 793 N N . ALA A 1 97 ? -17.269 4.791 23.676 1.00 94.75 97 ALA A N 1
ATOM 794 C CA . ALA A 1 97 ? -16.195 5.481 24.395 1.00 94.75 97 ALA A CA 1
ATOM 795 C C . ALA A 1 97 ? -15.831 4.837 25.751 1.00 94.75 97 ALA A C 1
ATOM 797 O O . ALA A 1 97 ? -14.660 4.823 26.129 1.00 94.75 97 ALA A O 1
ATOM 798 N N . GLU A 1 98 ? -16.811 4.287 26.479 1.00 95.69 98 GLU A N 1
ATOM 799 C CA . GLU A 1 98 ? -16.559 3.561 27.736 1.00 95.69 98 GLU A CA 1
ATOM 800 C C . GLU A 1 98 ? -15.797 2.255 27.488 1.00 95.69 98 GLU A C 1
ATOM 802 O O . GLU A 1 98 ? -14.801 1.989 28.159 1.00 95.69 98 GLU A O 1
ATOM 807 N N . LY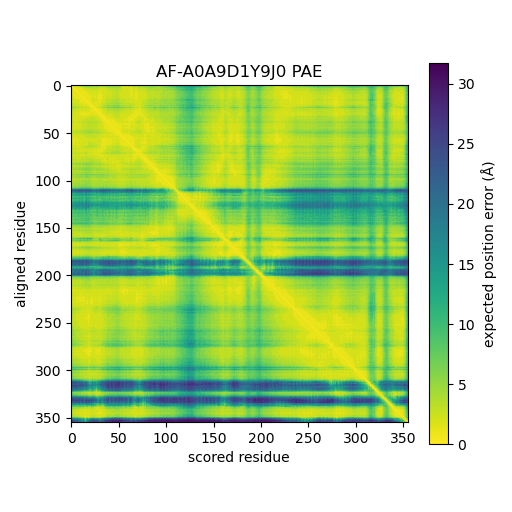S A 1 99 ? -16.215 1.476 26.479 1.00 94.81 99 LYS A N 1
ATOM 808 C CA . LYS A 1 99 ? -15.532 0.231 26.114 1.00 94.81 99 LYS A CA 1
ATOM 809 C C . LYS A 1 99 ? -14.131 0.509 25.582 1.00 94.81 99 LYS A C 1
ATOM 811 O O . LYS A 1 99 ? -13.212 -0.208 25.953 1.00 94.81 99 LYS A O 1
ATOM 816 N N . PHE A 1 100 ? -13.954 1.563 24.782 1.00 94.38 100 PHE A N 1
ATOM 817 C CA . PHE A 1 100 ? -12.640 2.034 24.344 1.00 94.38 100 PHE A CA 1
ATOM 818 C C . PHE A 1 100 ? -11.716 2.295 25.538 1.00 94.38 100 PHE A C 1
ATOM 820 O O . PHE A 1 100 ? -10.584 1.826 25.544 1.00 94.38 100 PHE A O 1
ATOM 827 N N . ALA A 1 101 ? -12.194 3.019 26.556 1.00 92.50 101 ALA A N 1
ATOM 828 C CA . ALA A 1 101 ? -11.394 3.321 27.739 1.00 92.50 101 ALA A CA 1
ATOM 829 C C . ALA A 1 101 ? -10.990 2.049 28.502 1.00 92.50 101 ALA A C 1
ATOM 831 O O . ALA A 1 101 ? -9.848 1.949 28.934 1.00 92.50 101 ALA A O 1
ATOM 832 N N . GLU A 1 102 ? -11.896 1.074 28.620 1.00 93.06 102 GLU A N 1
ATOM 833 C CA . GLU A 1 102 ? -11.612 -0.233 29.224 1.00 93.06 102 GLU A CA 1
ATOM 834 C C . GLU A 1 102 ? -10.510 -0.985 28.462 1.00 93.06 102 GLU A C 1
ATOM 836 O O . GLU A 1 102 ? -9.521 -1.398 29.061 1.00 93.06 102 GLU A O 1
ATOM 841 N N . VAL A 1 103 ? -10.642 -1.141 27.140 1.00 91.19 103 VAL A N 1
ATOM 842 C CA . VAL A 1 103 ? -9.660 -1.906 26.348 1.00 91.19 103 VAL A CA 1
ATOM 843 C C . VAL A 1 103 ? -8.330 -1.169 26.187 1.00 91.19 103 VAL A C 1
ATOM 845 O O . VAL A 1 103 ? -7.289 -1.813 26.120 1.00 91.19 103 VAL A O 1
ATOM 848 N N . ALA A 1 104 ? -8.332 0.167 26.174 1.00 88.06 104 ALA A N 1
ATOM 849 C CA . ALA A 1 104 ? -7.109 0.965 26.166 1.00 88.06 104 ALA A CA 1
ATOM 850 C C . ALA A 1 104 ? -6.354 0.868 27.502 1.00 88.06 104 ALA A C 1
ATOM 852 O O . ALA A 1 104 ? -5.126 0.833 27.498 1.00 88.06 104 ALA A O 1
ATOM 853 N N . ASP A 1 105 ? -7.068 0.809 28.632 1.00 87.00 105 ASP A N 1
ATOM 854 C CA . ASP A 1 105 ? -6.480 0.585 29.959 1.00 87.00 105 ASP A CA 1
ATOM 855 C C . ASP A 1 105 ? -5.883 -0.824 30.073 1.00 87.00 105 ASP A C 1
ATOM 857 O O . ASP A 1 105 ? -4.737 -0.972 30.493 1.00 87.00 105 ASP A O 1
ATOM 861 N N . LEU A 1 106 ? -6.606 -1.844 29.592 1.00 86.06 106 LEU A N 1
ATOM 862 C CA . LEU A 1 106 ? -6.079 -3.207 29.492 1.00 86.06 106 LEU A CA 1
ATOM 863 C C . LEU A 1 106 ? -4.810 -3.258 28.630 1.00 86.06 106 LEU A C 1
ATOM 865 O O . LEU A 1 106 ? -3.824 -3.841 29.067 1.00 86.06 106 LEU A O 1
ATOM 869 N N . TRP A 1 107 ? -4.799 -2.600 27.463 1.00 83.75 107 TRP A N 1
ATOM 870 C CA . TRP A 1 107 ? -3.646 -2.608 26.548 1.00 83.75 107 TRP A CA 1
ATOM 871 C C . TRP A 1 107 ? -2.439 -1.920 27.166 1.00 83.75 107 TRP A C 1
ATOM 873 O O . TRP A 1 107 ? -1.315 -2.400 27.074 1.00 83.75 107 TRP A O 1
ATOM 883 N N . PHE A 1 108 ? -2.682 -0.795 27.833 1.00 79.50 108 PHE A N 1
ATOM 884 C CA . PHE A 1 108 ? -1.661 -0.047 28.551 1.00 79.50 108 PHE A CA 1
ATOM 885 C C . PHE A 1 108 ? -1.000 -0.868 29.666 1.00 79.50 108 PHE A C 1
ATOM 887 O O . PHE A 1 108 ? 0.169 -0.651 29.981 1.00 79.50 108 PHE A O 1
ATOM 894 N N . HIS A 1 109 ? -1.752 -1.778 30.284 1.00 76.31 109 HIS A N 1
ATOM 895 C CA . HIS A 1 109 ? -1.290 -2.614 31.385 1.00 76.31 109 HIS A CA 1
ATOM 896 C C . HIS A 1 109 ? -0.836 -4.019 30.959 1.00 76.31 109 HIS A C 1
ATOM 898 O O . HIS A 1 109 ? -0.337 -4.759 31.809 1.00 76.31 109 HIS A O 1
ATOM 904 N N . ASP A 1 110 ? -0.918 -4.361 29.670 1.00 74.31 110 ASP A N 1
ATOM 905 C CA . ASP A 1 110 ? -0.435 -5.619 29.074 1.00 74.31 110 ASP A CA 1
ATOM 906 C C . ASP A 1 110 ? 1.107 -5.642 28.930 1.00 74.31 110 ASP A C 1
ATOM 908 O O . ASP A 1 110 ? 1.669 -6.030 27.911 1.00 74.31 110 ASP A O 1
ATOM 912 N N . GLU A 1 111 ? 1.821 -5.179 29.963 1.00 61.31 111 GLU A N 1
ATOM 913 C CA . GLU A 1 111 ? 3.293 -5.155 30.045 1.00 61.31 111 GLU A CA 1
ATOM 914 C C . GLU A 1 111 ? 3.862 -6.378 30.787 1.00 61.31 111 GLU A C 1
ATOM 916 O O . GLU A 1 111 ? 5.035 -6.394 31.173 1.00 61.31 111 GLU A O 1
ATOM 921 N N . ALA A 1 112 ? 3.038 -7.394 31.050 1.00 61.81 112 ALA A N 1
ATOM 922 C CA . ALA A 1 112 ? 3.450 -8.519 31.870 1.00 61.81 112 ALA A CA 1
ATOM 923 C C . ALA A 1 112 ? 4.434 -9.425 31.114 1.00 61.81 112 ALA A C 1
ATOM 925 O O . ALA A 1 112 ? 4.140 -9.938 30.037 1.00 61.81 112 ALA A O 1
ATOM 926 N N . ASP A 1 113 ? 5.605 -9.660 31.710 1.00 74.06 113 ASP A N 1
ATOM 927 C CA . ASP A 1 113 ? 6.492 -10.743 31.286 1.00 74.06 113 ASP A CA 1
ATOM 928 C C . ASP A 1 113 ? 5.720 -12.063 31.441 1.00 74.06 113 ASP A C 1
ATOM 930 O O . ASP A 1 113 ? 5.395 -12.457 32.569 1.00 74.06 113 ASP A O 1
ATOM 934 N N . SER A 1 114 ? 5.402 -12.724 30.321 1.00 78.69 114 SER A N 1
ATOM 935 C CA . SER A 1 114 ? 4.586 -13.946 30.309 1.00 78.69 114 SER A CA 1
ATOM 936 C C . SER A 1 114 ? 5.166 -15.025 31.220 1.00 78.69 114 SER A C 1
ATOM 938 O O . SER A 1 114 ? 4.420 -15.761 31.870 1.00 78.69 114 SER A O 1
ATOM 940 N N . TRP A 1 115 ? 6.493 -15.068 31.375 1.00 81.25 115 TRP A N 1
ATOM 941 C CA . TRP A 1 115 ? 7.142 -15.993 32.292 1.00 81.25 115 TRP A CA 1
ATOM 942 C C . TRP A 1 115 ? 6.888 -15.635 33.760 1.00 81.25 115 TRP A C 1
ATOM 944 O O . TRP A 1 115 ? 6.653 -16.527 34.576 1.00 81.25 115 TRP A O 1
ATOM 954 N N . MET A 1 116 ? 6.903 -14.350 34.128 1.00 84.31 116 MET A N 1
ATOM 955 C CA . MET A 1 116 ? 6.598 -13.942 35.506 1.00 84.31 116 MET A CA 1
ATOM 956 C C . MET A 1 116 ? 5.138 -14.216 35.877 1.00 84.31 116 MET A C 1
ATOM 958 O O . MET A 1 116 ? 4.886 -14.737 36.964 1.00 84.31 116 MET A O 1
ATOM 962 N N . SER A 1 117 ? 4.197 -13.936 34.975 1.00 85.31 117 SER A N 1
ATOM 963 C CA . SER A 1 117 ? 2.777 -14.249 35.181 1.00 85.31 117 SER A CA 1
ATOM 964 C C . SER A 1 117 ? 2.534 -15.753 35.315 1.00 85.31 117 SER A C 1
ATOM 966 O O . SER A 1 117 ? 1.782 -16.189 36.189 1.00 85.31 117 SER A O 1
ATOM 968 N N . TYR A 1 118 ? 3.235 -16.570 34.525 1.00 89.44 118 TYR A N 1
ATOM 969 C CA . TYR A 1 118 ? 3.177 -18.022 34.664 1.00 89.44 118 TYR A CA 1
ATOM 970 C C . TYR A 1 118 ? 3.723 -18.509 36.015 1.00 89.44 118 TYR A C 1
ATOM 972 O O . TYR A 1 118 ? 3.162 -19.420 36.632 1.00 89.44 118 TYR A O 1
ATOM 980 N N . MET A 1 119 ? 4.805 -17.901 36.510 1.00 91.38 119 MET A N 1
ATOM 981 C CA . MET A 1 119 ? 5.350 -18.232 37.829 1.00 91.38 119 MET A CA 1
ATOM 982 C C . MET A 1 119 ? 4.361 -17.887 38.949 1.00 91.38 119 MET A C 1
ATOM 984 O O . MET A 1 119 ? 4.166 -18.703 39.850 1.00 91.38 119 MET A O 1
ATOM 988 N N . GLU A 1 120 ? 3.680 -16.743 38.869 1.00 90.50 120 GLU A N 1
ATOM 989 C CA . GLU A 1 120 ? 2.620 -16.372 39.813 1.00 90.50 120 GLU A CA 1
ATOM 990 C C . GLU A 1 120 ? 1.432 -17.352 39.754 1.00 90.50 120 GLU A C 1
ATOM 992 O O . GLU A 1 120 ? 0.958 -17.821 40.793 1.00 90.50 120 GLU A O 1
ATOM 997 N N . TYR A 1 121 ? 1.009 -17.762 38.554 1.00 91.56 121 TYR A N 1
ATOM 998 C CA . TYR A 1 121 ? 0.024 -18.835 38.374 1.00 91.56 121 TYR A CA 1
ATOM 999 C C . TYR A 1 121 ? 0.459 -20.141 39.060 1.00 91.56 121 TYR A C 1
ATOM 1001 O O . TYR A 1 121 ? -0.339 -20.773 39.762 1.00 91.56 121 TYR A O 1
ATOM 1009 N N . CYS A 1 122 ? 1.727 -20.536 38.913 1.00 93.00 122 CYS A N 1
ATOM 1010 C CA . CYS A 1 122 ? 2.272 -21.727 39.560 1.00 93.00 122 CYS A CA 1
ATOM 1011 C C . CYS A 1 122 ? 2.265 -21.614 41.093 1.00 93.00 122 CYS A C 1
ATOM 1013 O O . CYS A 1 122 ? 2.017 -22.611 41.776 1.00 93.00 122 CYS A O 1
ATOM 1015 N N . GLU A 1 123 ? 2.524 -20.431 41.652 1.00 94.06 123 GLU A N 1
ATOM 1016 C CA . GLU A 1 123 ? 2.469 -20.193 43.101 1.00 94.06 123 GLU A CA 1
ATOM 1017 C C . GLU A 1 123 ? 1.045 -20.320 43.657 1.00 94.06 123 GLU A C 1
ATOM 1019 O O . GLU A 1 123 ? 0.857 -20.814 44.771 1.00 94.06 123 GLU A O 1
ATOM 1024 N N . GLN A 1 124 ? 0.041 -19.923 42.873 1.00 93.69 124 GLN A N 1
ATOM 1025 C CA . GLN A 1 124 ? -1.368 -19.918 43.274 1.00 93.69 124 GLN A CA 1
ATOM 1026 C C . GLN A 1 124 ? -2.101 -21.235 42.969 1.00 93.69 124 GLN A C 1
ATOM 1028 O O . GLN A 1 124 ? -3.170 -21.487 43.531 1.00 93.69 124 GLN A O 1
ATOM 1033 N N . THR A 1 125 ? -1.523 -22.097 42.128 1.00 93.88 125 THR A N 1
ATOM 1034 C CA . THR A 1 125 ? -2.159 -23.333 41.649 1.00 93.88 125 THR A CA 1
ATOM 1035 C C . THR A 1 125 ? -1.462 -24.586 42.203 1.00 93.88 125 THR A C 1
ATOM 1037 O O . THR A 1 125 ? -0.233 -24.691 42.113 1.00 93.88 125 THR A O 1
ATOM 1040 N N . PRO A 1 126 ? -2.206 -25.568 42.757 1.00 94.69 126 PRO A N 1
ATOM 1041 C CA . PRO A 1 126 ? -1.653 -26.854 43.192 1.00 94.69 126 PRO A CA 1
ATOM 1042 C C . PRO A 1 126 ? -0.898 -27.589 42.076 1.00 94.69 126 PRO A C 1
ATOM 1044 O O . PRO A 1 126 ? -1.328 -27.576 40.929 1.00 94.69 126 PRO A O 1
ATOM 1047 N N . GLU A 1 127 ? 0.209 -28.260 42.411 1.00 89.88 127 GLU A N 1
ATOM 1048 C CA . GLU A 1 127 ? 1.123 -28.879 41.432 1.00 89.88 127 GLU A CA 1
ATOM 1049 C C . GLU A 1 127 ? 0.457 -29.922 40.519 1.00 89.88 127 GLU A C 1
ATOM 1051 O O . GLU A 1 127 ? 0.820 -30.028 39.354 1.00 89.88 127 GLU A O 1
ATOM 1056 N N . ASP A 1 128 ? -0.552 -30.641 41.014 1.00 93.81 128 ASP A N 1
ATOM 1057 C CA . ASP A 1 128 ? -1.332 -31.630 40.259 1.00 93.81 128 ASP A CA 1
ATOM 1058 C C . ASP A 1 128 ? -2.359 -31.015 39.290 1.00 93.81 128 ASP A C 1
ATOM 1060 O O . ASP A 1 128 ? -2.962 -31.737 38.498 1.00 93.81 128 ASP A O 1
ATOM 1064 N N . GLN A 1 129 ? -2.554 -29.695 39.351 1.00 91.38 129 GLN A N 1
ATOM 1065 C CA . GLN A 1 129 ? -3.496 -28.918 38.536 1.00 91.38 129 GLN A CA 1
ATOM 1066 C C . GLN A 1 129 ? -2.797 -27.864 37.666 1.00 91.38 129 GLN A C 1
ATOM 1068 O O . GLN A 1 129 ? -3.472 -27.116 36.957 1.00 91.38 129 GLN A O 1
ATOM 1073 N N . ARG A 1 130 ? -1.462 -27.774 37.725 1.00 93.50 130 ARG A N 1
ATOM 1074 C CA . ARG A 1 130 ? -0.693 -26.826 36.915 1.00 93.50 130 ARG A CA 1
ATOM 1075 C C . ARG A 1 130 ? -0.682 -27.262 35.457 1.00 93.50 130 ARG A C 1
ATOM 1077 O O . ARG A 1 130 ? -0.332 -28.398 35.144 1.00 93.50 130 ARG A O 1
ATOM 1084 N N . MET A 1 131 ? -1.021 -26.327 34.584 1.00 94.38 131 MET A N 1
ATOM 1085 C CA . MET A 1 131 ? -0.750 -26.414 33.154 1.00 94.38 131 MET A CA 1
ATOM 1086 C C . MET A 1 131 ? 0.750 -26.262 32.905 1.00 94.38 131 MET A C 1
ATOM 1088 O O . MET A 1 131 ? 1.460 -25.658 33.714 1.00 94.38 131 MET A O 1
ATOM 1092 N N . SER A 1 132 ? 1.234 -26.804 31.788 1.00 93.94 132 SER A N 1
ATOM 1093 C CA . SER A 1 132 ? 2.555 -26.431 31.280 1.00 93.94 132 SER A CA 1
ATOM 1094 C C . SER A 1 132 ? 2.593 -24.945 30.901 1.00 93.94 132 SER A C 1
ATOM 1096 O O . SER A 1 132 ? 1.551 -24.316 30.725 1.00 93.94 132 SER A O 1
ATOM 1098 N N . PHE A 1 133 ? 3.798 -24.381 30.757 1.00 90.31 133 PHE A N 1
ATOM 1099 C CA . PHE A 1 133 ? 3.951 -22.995 30.304 1.00 90.31 133 PHE A CA 1
ATOM 1100 C C . PHE A 1 133 ? 3.273 -22.771 28.951 1.00 90.31 133 PHE A C 1
ATOM 1102 O O . PHE A 1 133 ? 2.545 -21.805 28.810 1.00 90.31 133 PHE A O 1
ATOM 1109 N N . GLU A 1 134 ? 3.458 -23.690 27.999 1.00 91.19 134 GLU A N 1
ATOM 1110 C CA . GLU A 1 134 ? 2.869 -23.594 26.657 1.00 91.19 134 GLU A CA 1
ATOM 1111 C C . GLU A 1 134 ? 1.333 -23.592 26.712 1.00 91.19 134 GLU A C 1
ATOM 1113 O O . GLU A 1 134 ? 0.698 -22.715 26.141 1.00 91.19 134 GLU A O 1
ATOM 1118 N N . GLU A 1 135 ? 0.723 -24.510 27.470 1.00 92.31 135 GLU A N 1
ATOM 1119 C CA . GLU A 1 135 ? -0.740 -24.563 27.628 1.00 92.31 135 GLU A CA 1
ATOM 1120 C C . GLU A 1 135 ? -1.304 -23.330 28.350 1.00 92.31 135 GLU A C 1
ATOM 1122 O O . GLU A 1 135 ? -2.402 -22.870 28.034 1.00 92.31 135 GLU A O 1
ATOM 1127 N N . TRP A 1 136 ? -0.574 -22.807 29.338 1.00 92.56 136 TRP A N 1
ATOM 1128 C CA . TRP A 1 136 ? -0.964 -21.594 30.051 1.00 92.56 136 TRP A CA 1
ATOM 1129 C C . TRP A 1 136 ? -0.839 -20.354 29.157 1.00 92.56 136 TRP A C 1
ATOM 1131 O O . TRP A 1 136 ? -1.754 -19.536 29.145 1.00 92.56 136 TRP A O 1
ATOM 1141 N N . ASP A 1 137 ? 0.252 -20.237 28.398 1.00 88.44 137 ASP A N 1
ATOM 1142 C CA . ASP A 1 137 ? 0.526 -19.116 27.492 1.00 88.44 137 ASP A CA 1
ATOM 1143 C C . ASP A 1 137 ? -0.488 -19.074 26.343 1.00 88.44 137 ASP A C 1
ATOM 1145 O O . ASP A 1 137 ? -1.024 -18.010 26.044 1.00 88.44 137 ASP A O 1
ATOM 1149 N N . ASP A 1 138 ? -0.860 -20.230 25.781 1.00 87.50 138 ASP A N 1
ATOM 1150 C CA . ASP A 1 138 ? -1.931 -20.332 24.782 1.00 87.50 138 ASP A CA 1
ATOM 1151 C C . ASP A 1 138 ? -3.287 -19.868 25.345 1.00 87.50 138 ASP A C 1
ATOM 1153 O O . ASP A 1 138 ? -4.029 -19.137 24.680 1.00 87.50 138 ASP A O 1
ATOM 1157 N N . LEU A 1 139 ? -3.630 -20.276 26.573 1.00 88.25 139 LEU A N 1
ATOM 1158 C CA . LEU A 1 139 ? -4.882 -19.875 27.223 1.00 88.25 139 LEU A CA 1
ATOM 1159 C C . LEU A 1 139 ? -4.891 -18.379 27.554 1.00 88.25 139 LEU A C 1
ATOM 1161 O O . LEU A 1 139 ? -5.909 -17.707 27.377 1.00 88.25 139 LEU A O 1
ATOM 1165 N N . GLU A 1 140 ? -3.766 -17.854 28.030 1.00 85.06 140 GLU A N 1
ATOM 1166 C CA . GLU A 1 140 ? -3.610 -16.437 28.331 1.00 85.06 140 GLU A CA 1
ATOM 1167 C C . GLU A 1 140 ? -3.672 -15.593 27.054 1.00 85.06 140 GLU A C 1
ATOM 1169 O O . GLU A 1 140 ? -4.397 -14.600 27.019 1.00 85.06 140 GLU A O 1
ATOM 1174 N N . CYS A 1 141 ? -3.032 -16.032 25.965 1.00 82.38 141 CYS A N 1
ATOM 1175 C CA . CYS A 1 141 ? -3.162 -15.414 24.646 1.00 82.38 141 CYS A CA 1
ATOM 1176 C C . CYS A 1 141 ? -4.625 -15.347 24.192 1.00 82.38 141 CYS A C 1
ATOM 1178 O O . CYS A 1 141 ? -5.090 -14.278 23.796 1.00 82.38 141 CYS A O 1
ATOM 1180 N N . GLN A 1 142 ? -5.378 -16.447 24.304 1.00 85.38 142 GLN A N 1
ATOM 1181 C CA . GLN A 1 142 ? -6.809 -16.461 23.972 1.00 85.38 142 GLN A CA 1
ATOM 1182 C C . GLN A 1 142 ? -7.602 -15.481 24.840 1.00 85.38 142 GLN A C 1
ATOM 1184 O O . GLN A 1 142 ? -8.444 -14.739 24.335 1.00 85.38 142 GLN A O 1
ATOM 1189 N N . ARG A 1 143 ? -7.307 -15.427 26.143 1.00 84.81 143 ARG A N 1
ATOM 1190 C CA . ARG A 1 143 ? -7.956 -14.498 27.074 1.00 84.81 143 ARG A CA 1
ATOM 1191 C C . ARG A 1 143 ? -7.694 -13.041 26.690 1.00 84.81 143 ARG A C 1
ATOM 1193 O O . ARG A 1 143 ? -8.616 -12.230 26.739 1.00 84.81 143 ARG A O 1
ATOM 1200 N N . VAL A 1 144 ? -6.460 -12.705 26.322 1.00 84.06 144 VAL A N 1
ATOM 1201 C CA . VAL A 1 144 ? -6.056 -11.364 25.864 1.00 84.06 144 VAL A CA 1
ATOM 1202 C C . VAL A 1 144 ? -6.731 -11.019 24.533 1.00 84.06 144 VAL A C 1
ATOM 1204 O O . VAL A 1 144 ? -7.237 -9.902 24.363 1.00 84.06 144 VAL A O 1
ATOM 1207 N N . ASP A 1 145 ? -6.793 -11.979 23.610 1.00 83.00 145 ASP A N 1
ATOM 1208 C CA . ASP A 1 145 ? -7.471 -11.819 22.326 1.00 83.00 145 ASP A CA 1
ATOM 1209 C C . ASP A 1 145 ? -8.961 -11.505 22.514 1.00 83.00 145 ASP A C 1
ATOM 1211 O O . ASP A 1 145 ? -9.456 -10.509 21.978 1.00 83.00 145 ASP A O 1
ATOM 1215 N N . GLU A 1 146 ? -9.659 -12.294 23.333 1.00 85.88 146 GLU A N 1
ATOM 1216 C CA . GLU A 1 146 ? -11.087 -12.129 23.624 1.00 85.88 146 GLU A CA 1
ATOM 1217 C C . GLU A 1 146 ? -11.398 -10.875 24.448 1.00 85.88 146 GLU A C 1
ATOM 1219 O O . GLU A 1 146 ? -12.425 -10.232 24.228 1.00 85.88 146 GLU A O 1
ATOM 1224 N N . ALA A 1 147 ? -10.539 -10.515 25.405 1.00 85.31 147 ALA A N 1
ATOM 1225 C CA . ALA A 1 147 ? -10.781 -9.375 26.284 1.00 85.31 147 ALA A CA 1
ATOM 1226 C C . ALA A 1 147 ? -10.544 -8.030 25.586 1.00 85.31 147 ALA A C 1
ATOM 1228 O O . ALA A 1 147 ? -11.198 -7.039 25.929 1.00 85.31 147 ALA A O 1
ATOM 1229 N N . MET A 1 148 ? -9.605 -7.982 24.635 1.00 88.00 148 MET A N 1
ATOM 1230 C CA . MET A 1 148 ? -9.044 -6.719 24.161 1.00 88.00 148 MET A CA 1
ATOM 1231 C C . MET A 1 148 ? -8.632 -6.713 22.688 1.00 88.00 148 MET A C 1
ATOM 1233 O O . MET A 1 148 ? -9.103 -5.838 21.958 1.00 88.00 148 MET A O 1
ATOM 1237 N N . ARG A 1 149 ? -7.742 -7.612 22.230 1.00 87.12 149 ARG A N 1
ATOM 1238 C CA . ARG A 1 149 ? -7.136 -7.458 20.886 1.00 87.12 149 ARG A CA 1
ATOM 1239 C C . ARG A 1 149 ? -8.176 -7.540 19.784 1.00 87.12 149 ARG A C 1
ATOM 1241 O O . ARG A 1 149 ? -8.113 -6.755 18.842 1.00 87.12 149 ARG A O 1
ATOM 1248 N N . ARG A 1 150 ? -9.187 -8.392 19.944 1.00 90.94 150 ARG A N 1
ATOM 1249 C CA . ARG A 1 150 ? -10.310 -8.452 19.014 1.00 90.94 150 ARG A CA 1
ATOM 1250 C C . ARG A 1 150 ? -10.973 -7.093 18.806 1.00 90.94 150 ARG A C 1
ATOM 1252 O O . ARG A 1 150 ? -11.147 -6.674 17.664 1.00 90.94 150 ARG A O 1
ATOM 1259 N N . PHE A 1 151 ? -11.255 -6.378 19.890 1.00 93.00 151 PHE A N 1
ATOM 1260 C CA . PHE A 1 151 ? -11.878 -5.057 19.837 1.00 93.00 151 PHE A CA 1
ATOM 1261 C C . PHE A 1 151 ? -10.968 -3.999 19.208 1.00 93.00 151 PHE A C 1
ATOM 1263 O O . PHE A 1 151 ? -11.437 -3.145 18.460 1.00 93.00 151 PHE A O 1
ATOM 1270 N N . LEU A 1 152 ? -9.671 -4.038 19.522 1.00 90.56 152 LEU A N 1
ATOM 1271 C CA . LEU A 1 152 ? -8.709 -3.039 19.058 1.00 90.56 152 LEU A CA 1
ATOM 1272 C C . LEU A 1 152 ? -8.271 -3.250 17.604 1.00 90.56 152 LEU A C 1
ATOM 1274 O O . LEU A 1 152 ? -7.984 -2.272 16.912 1.00 90.56 152 LEU A O 1
ATOM 1278 N N . PHE A 1 153 ? -8.193 -4.497 17.137 1.00 89.06 153 PHE A N 1
ATOM 1279 C CA . PHE A 1 153 ? -7.513 -4.841 15.884 1.00 89.06 153 PHE A CA 1
ATOM 1280 C C . PHE A 1 153 ? -8.414 -5.465 14.817 1.00 89.06 153 PHE A C 1
ATOM 1282 O O . PHE A 1 153 ? -8.092 -5.317 13.639 1.00 89.06 153 PHE A O 1
ATOM 1289 N N . TRP A 1 154 ? -9.562 -6.053 15.162 1.00 90.75 154 TRP A N 1
ATOM 1290 C CA . TRP A 1 154 ? -10.381 -6.795 14.191 1.00 90.75 154 TRP A CA 1
ATOM 1291 C C . TRP A 1 154 ? -11.814 -6.268 14.060 1.00 90.75 154 TRP A C 1
ATOM 1293 O O . TRP A 1 154 ? -12.277 -6.018 12.947 1.00 90.75 154 TRP A O 1
ATOM 1303 N N . ASP A 1 155 ? -12.509 -6.039 15.173 1.00 95.44 155 ASP A N 1
ATOM 1304 C CA . ASP A 1 155 ? -13.944 -5.739 15.150 1.00 95.44 155 ASP A CA 1
ATOM 1305 C C . ASP A 1 155 ? -14.268 -4.396 14.464 1.00 95.44 155 ASP A C 1
ATOM 1307 O O . ASP A 1 155 ? -13.896 -3.309 14.916 1.00 95.44 155 ASP A O 1
ATOM 1311 N N . GLY A 1 156 ? -15.028 -4.470 13.370 1.00 96.19 156 GLY A N 1
ATOM 1312 C CA . GLY A 1 156 ? -15.569 -3.321 12.647 1.00 96.19 156 GLY A CA 1
ATOM 1313 C C . GLY A 1 156 ? -14.550 -2.522 11.836 1.00 96.19 156 GLY A C 1
ATOM 1314 O O . GLY A 1 156 ? -14.826 -1.366 11.497 1.00 96.19 156 GLY A O 1
ATOM 1315 N N . GLN A 1 157 ? -13.390 -3.101 11.515 1.00 95.06 157 GLN A N 1
ATOM 1316 C CA . GLN A 1 157 ? -12.303 -2.421 10.804 1.00 95.06 157 GLN A CA 1
ATOM 1317 C C . GLN A 1 157 ? -11.637 -3.305 9.753 1.00 95.06 157 GLN A C 1
ATOM 1319 O O . GLN A 1 157 ? -11.486 -4.506 9.916 1.00 95.06 157 GLN A O 1
ATOM 1324 N N . LEU A 1 158 ? -11.211 -2.673 8.663 1.00 94.88 158 LEU A N 1
ATOM 1325 C CA . LEU A 1 158 ? -10.533 -3.307 7.540 1.00 94.88 158 LEU A CA 1
ATOM 1326 C C . LEU A 1 158 ? -9.081 -2.842 7.464 1.00 94.88 158 LEU A C 1
ATOM 1328 O O . LEU A 1 158 ? -8.829 -1.645 7.344 1.00 94.88 158 LEU A O 1
ATOM 1332 N N . THR A 1 159 ? -8.130 -3.769 7.419 1.00 92.00 159 THR A N 1
ATOM 1333 C CA . THR A 1 159 ? -6.740 -3.446 7.073 1.00 92.00 159 THR A CA 1
ATOM 1334 C C . THR A 1 159 ? -6.640 -3.016 5.612 1.00 92.00 159 THR A C 1
ATOM 1336 O O . THR A 1 159 ? -6.904 -3.807 4.709 1.00 92.00 159 THR A O 1
ATOM 1339 N N . ILE A 1 160 ? -6.235 -1.768 5.372 1.00 92.50 160 ILE A N 1
ATOM 1340 C CA . ILE A 1 160 ? -6.062 -1.205 4.023 1.00 92.50 160 ILE A CA 1
ATOM 1341 C C . ILE A 1 160 ? -4.593 -0.993 3.642 1.00 92.50 160 ILE A C 1
ATOM 1343 O O . ILE A 1 160 ? -4.307 -0.807 2.466 1.00 92.50 160 ILE A O 1
ATOM 1347 N N . ASP A 1 161 ? -3.662 -1.049 4.596 1.00 88.00 161 ASP A N 1
ATOM 1348 C CA . ASP A 1 161 ? -2.214 -1.139 4.358 1.00 88.00 161 ASP A CA 1
ATOM 1349 C C . ASP A 1 161 ? -1.596 -2.002 5.463 1.00 88.00 161 ASP A C 1
ATOM 1351 O O . ASP A 1 161 ? -1.477 -1.558 6.605 1.00 88.00 161 ASP A O 1
ATOM 1355 N N . TYR A 1 162 ? -1.213 -3.234 5.117 1.00 75.88 162 TYR A N 1
ATOM 1356 C CA . TYR A 1 162 ? -0.675 -4.216 6.065 1.00 75.88 162 TYR A CA 1
ATOM 1357 C C . TYR A 1 162 ? 0.722 -3.845 6.578 1.00 75.88 162 TYR A C 1
ATOM 1359 O O . TYR A 1 162 ? 1.097 -4.221 7.675 1.00 75.88 162 TYR A O 1
ATOM 1367 N N . ARG A 1 163 ? 1.528 -3.112 5.799 1.00 78.50 163 ARG A N 1
ATOM 1368 C CA . ARG A 1 163 ? 2.912 -2.785 6.191 1.00 78.50 163 ARG A CA 1
ATOM 1369 C C . ARG A 1 163 ? 3.016 -1.486 6.980 1.00 78.50 163 ARG A C 1
ATOM 1371 O O . ARG A 1 163 ? 4.033 -1.251 7.629 1.00 78.50 163 ARG A O 1
ATOM 1378 N N . SER A 1 164 ? 2.014 -0.618 6.871 1.00 74.31 164 SER A N 1
ATOM 1379 C CA . SER A 1 164 ? 1.885 0.563 7.730 1.00 74.31 164 SER A CA 1
ATOM 1380 C C . SER A 1 164 ? 0.932 0.357 8.898 1.00 74.31 164 SER A C 1
ATOM 1382 O O . SER A 1 164 ? 0.733 1.316 9.643 1.00 74.31 164 SER A O 1
ATOM 1384 N N . ASP A 1 165 ? 0.297 -0.812 9.003 1.00 85.94 165 ASP A N 1
ATOM 1385 C CA . ASP A 1 165 ? -0.772 -1.091 9.959 1.00 85.94 165 ASP A CA 1
ATOM 1386 C C . ASP A 1 165 ? -1.917 -0.065 9.886 1.00 85.94 165 ASP A C 1
ATOM 1388 O O . ASP A 1 165 ? -2.422 0.418 10.899 1.00 85.94 165 ASP A O 1
ATOM 1392 N N . CYS A 1 166 ? -2.314 0.338 8.672 1.00 91.81 166 CYS A N 1
ATOM 1393 C CA . CYS A 1 166 ? -3.409 1.290 8.486 1.00 91.81 166 CYS A CA 1
ATOM 1394 C C . CYS A 1 166 ? -4.751 0.570 8.348 1.00 91.81 166 CYS A C 1
ATOM 1396 O O . CYS A 1 166 ? -4.936 -0.258 7.450 1.00 91.81 166 CYS A O 1
ATOM 1398 N N . MET A 1 167 ? -5.693 0.934 9.212 1.00 94.25 167 MET A N 1
ATOM 1399 C CA . MET A 1 167 ? -7.042 0.380 9.269 1.00 94.25 167 MET A CA 1
ATOM 1400 C C . MET A 1 167 ? -8.072 1.412 8.797 1.00 94.25 167 MET A C 1
ATOM 1402 O O . MET A 1 167 ? -7.877 2.616 8.964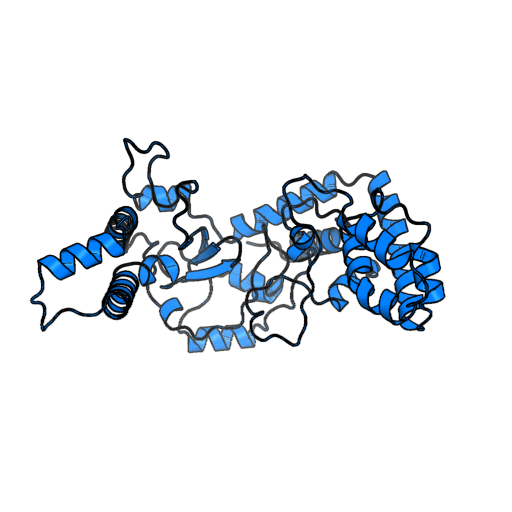 1.00 94.25 167 MET A O 1
ATOM 1406 N N . LEU A 1 168 ? -9.180 0.940 8.227 1.00 97.44 168 LEU A N 1
ATOM 1407 C CA . LEU A 1 168 ? -10.372 1.695 7.845 1.00 97.44 168 LEU A CA 1
ATOM 1408 C C . LEU A 1 168 ? -11.551 1.254 8.716 1.00 97.44 168 LEU A C 1
ATOM 1410 O O . LEU A 1 168 ? -11.931 0.086 8.692 1.00 97.44 168 LEU A O 1
ATOM 1414 N N . LEU A 1 169 ? -12.185 2.197 9.408 1.00 97.62 169 LEU A N 1
ATOM 1415 C CA . LEU A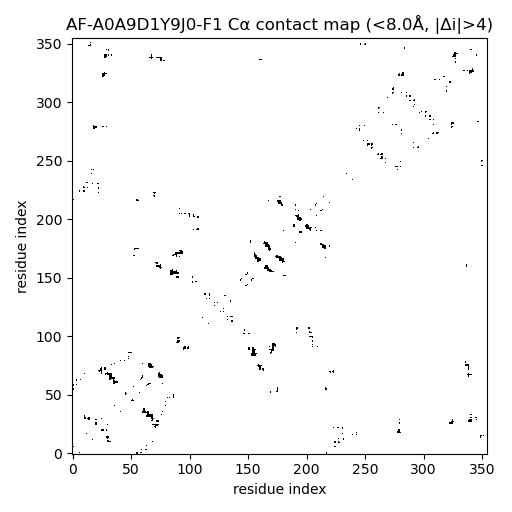 1 169 ? -13.372 1.941 10.219 1.00 97.62 169 LEU A CA 1
ATOM 1416 C C . LEU A 1 169 ? -14.597 1.713 9.322 1.00 97.62 169 LEU A C 1
ATOM 1418 O O . LEU A 1 169 ? -14.974 2.577 8.519 1.00 97.62 169 LEU A O 1
ATOM 1422 N N . LEU A 1 170 ? -15.233 0.553 9.467 1.00 97.38 170 LEU A N 1
ATOM 1423 C CA . LEU A 1 170 ? -16.402 0.132 8.690 1.00 97.38 170 LEU A CA 1
ATOM 1424 C C . LEU A 1 170 ? -17.727 0.405 9.407 1.00 97.38 170 LEU A C 1
ATOM 1426 O O . LEU A 1 170 ? -18.738 0.625 8.736 1.00 97.38 170 LEU A O 1
ATOM 1430 N N . ASN A 1 171 ? -17.705 0.446 10.741 1.00 94.19 171 ASN A N 1
ATOM 1431 C CA . ASN A 1 171 ? -18.861 0.669 11.612 1.00 94.19 171 ASN A CA 1
ATOM 1432 C C . ASN A 1 171 ? -18.618 1.839 12.586 1.00 94.19 171 ASN A C 1
ATOM 1434 O O . ASN A 1 171 ? -17.536 2.423 12.610 1.00 94.19 171 ASN A O 1
ATOM 1438 N N . GLY A 1 172 ? -19.638 2.204 13.370 1.00 94.00 172 GLY A N 1
ATOM 1439 C CA . GLY A 1 172 ? -19.557 3.265 14.385 1.00 94.00 172 GLY A CA 1
ATOM 1440 C C . GLY A 1 172 ? -19.710 4.701 13.855 1.00 94.00 172 GLY A C 1
ATOM 1441 O O . GLY A 1 172 ? -19.913 4.943 12.662 1.00 94.00 172 GLY A O 1
ATOM 1442 N N . SER A 1 173 ? -19.619 5.680 14.760 1.00 95.50 173 SER A N 1
ATOM 1443 C CA . SER A 1 173 ? -19.789 7.115 14.491 1.00 95.50 173 SER A CA 1
ATOM 1444 C C . SER A 1 173 ? -18.682 7.703 13.612 1.00 95.50 173 SER A C 1
ATOM 1446 O O . SER A 1 173 ? -18.908 8.711 12.943 1.00 95.50 173 SER A O 1
ATOM 1448 N N . HIS A 1 174 ? -17.524 7.038 13.549 1.00 96.12 174 HIS A N 1
ATOM 1449 C CA . HIS A 1 174 ? -16.362 7.427 12.742 1.00 96.12 174 HIS A CA 1
ATOM 1450 C C . HIS A 1 174 ? -16.155 6.529 11.520 1.00 96.12 174 HIS A C 1
ATOM 1452 O O . HIS A 1 174 ? -15.070 6.473 10.942 1.00 96.12 174 HIS A O 1
ATOM 1458 N N . ARG A 1 175 ? -17.206 5.839 11.075 1.00 96.56 175 ARG A N 1
ATOM 1459 C CA . ARG A 1 175 ? -17.182 5.052 9.844 1.00 96.56 175 ARG A CA 1
ATOM 1460 C C . ARG A 1 175 ? -16.611 5.852 8.664 1.00 96.56 175 ARG A C 1
ATOM 1462 O O . ARG A 1 175 ? -17.092 6.937 8.338 1.00 96.56 175 ARG A O 1
ATOM 1469 N N . GLY A 1 176 ? -15.627 5.278 7.971 1.00 97.50 176 GLY A N 1
ATOM 1470 C CA . GLY A 1 176 ? -14.903 5.910 6.861 1.00 97.50 176 GLY A CA 1
ATOM 1471 C C . GLY A 1 176 ? -13.651 6.690 7.266 1.00 97.50 176 GLY A C 1
ATOM 1472 O O . GLY A 1 176 ? -12.973 7.242 6.392 1.00 97.50 176 GLY A O 1
ATOM 1473 N N . PHE A 1 177 ? -13.333 6.737 8.558 1.00 97.81 177 PHE A N 1
ATOM 1474 C CA . PHE A 1 177 ? -12.046 7.207 9.050 1.00 97.81 177 PHE A CA 1
ATOM 1475 C C . PHE A 1 177 ? -11.032 6.068 9.044 1.00 97.81 177 PHE A C 1
ATOM 1477 O O . PHE A 1 177 ? -11.373 4.891 9.125 1.00 97.81 177 PHE A O 1
ATOM 1484 N N . CYS A 1 178 ? -9.777 6.455 8.929 1.00 96.38 178 CYS A N 1
ATOM 1485 C CA . CYS A 1 178 ? -8.612 5.615 9.002 1.00 96.38 178 CYS A CA 1
ATOM 1486 C C . CYS A 1 178 ? -7.783 5.994 10.221 1.00 96.38 178 CYS A C 1
ATOM 1488 O O . CYS A 1 178 ? -7.870 7.113 10.732 1.00 96.38 178 CYS A O 1
ATOM 1490 N N . HIS A 1 179 ? -6.950 5.057 10.639 1.00 94.06 179 HIS A N 1
ATOM 1491 C CA . HIS A 1 179 ? -5.949 5.244 11.674 1.00 94.06 179 HIS A CA 1
ATOM 1492 C C . HIS A 1 179 ? -4.830 4.231 11.475 1.00 94.06 179 HIS A C 1
ATOM 1494 O O . HIS A 1 179 ? -4.954 3.302 10.674 1.00 94.06 179 HIS A O 1
ATOM 1500 N N . TYR A 1 180 ? -3.723 4.438 12.174 1.00 89.81 180 TYR A N 1
ATOM 1501 C CA . TYR A 1 180 ? -2.674 3.436 12.265 1.00 89.81 180 TYR A CA 1
ATOM 1502 C C . TYR A 1 180 ? -2.863 2.679 13.576 1.00 89.81 180 TYR A C 1
ATOM 1504 O O . TYR A 1 180 ? -3.104 3.308 14.609 1.00 89.81 180 TYR A O 1
ATOM 1512 N N . ASN A 1 181 ? -2.774 1.353 13.546 1.00 85.75 181 ASN A N 1
ATOM 1513 C CA . ASN A 1 181 ? -2.883 0.541 14.746 1.00 85.75 181 ASN A CA 1
ATOM 1514 C C . ASN A 1 181 ? -2.163 -0.799 14.597 1.00 85.75 181 ASN A C 1
ATOM 1516 O O . ASN A 1 181 ? -2.536 -1.595 13.744 1.00 85.75 181 ASN A O 1
ATOM 1520 N N . THR A 1 182 ? -1.179 -1.052 15.457 1.00 78.44 182 THR A N 1
ATOM 1521 C CA . THR A 1 182 ? -0.300 -2.221 15.380 1.00 78.44 182 THR A CA 1
ATOM 1522 C C . THR A 1 182 ? -0.360 -3.059 16.651 1.00 78.44 182 THR A C 1
ATOM 1524 O O . THR A 1 182 ? -0.503 -2.523 17.752 1.00 78.44 182 THR A O 1
ATOM 1527 N N . THR A 1 183 ? -0.250 -4.377 16.494 1.00 72.94 183 THR A N 1
ATOM 1528 C CA . THR A 1 183 ? -0.079 -5.310 17.615 1.00 72.94 183 THR A CA 1
ATOM 1529 C C . THR A 1 183 ? 1.356 -5.308 18.139 1.00 72.94 183 THR A C 1
ATOM 1531 O O . THR A 1 183 ? 1.617 -5.863 19.204 1.00 72.94 183 THR A O 1
ATOM 1534 N N . GLU A 1 184 ? 2.302 -4.720 17.400 1.00 67.25 184 GLU A N 1
ATOM 1535 C CA . GLU A 1 184 ? 3.679 -4.575 17.855 1.00 67.25 184 GLU A CA 1
ATOM 1536 C C . GLU A 1 184 ? 3.751 -3.511 18.958 1.00 67.25 184 GLU A C 1
ATOM 1538 O O . GLU A 1 184 ? 3.391 -2.347 18.767 1.00 67.25 184 GLU A O 1
ATOM 1543 N N . TYR A 1 185 ? 4.231 -3.908 20.138 1.00 54.78 185 TYR A N 1
ATOM 1544 C CA . TYR A 1 185 ? 4.417 -2.999 21.266 1.00 54.78 185 TYR A CA 1
ATOM 1545 C C . TYR A 1 185 ? 5.666 -2.127 21.043 1.00 54.78 185 TYR A C 1
ATOM 1547 O O . TYR A 1 185 ? 6.727 -2.359 21.624 1.00 54.78 185 TYR A O 1
ATOM 1555 N N . ASP A 1 186 ? 5.574 -1.127 20.162 1.00 54.50 186 ASP A N 1
ATOM 1556 C CA . ASP A 1 186 ? 6.652 -0.159 19.950 1.00 54.50 186 ASP A CA 1
ATOM 1557 C C . ASP A 1 186 ? 6.474 1.062 20.865 1.00 54.50 186 ASP A C 1
ATOM 1559 O O . ASP A 1 186 ? 5.678 1.971 20.616 1.00 54.50 186 ASP A O 1
ATOM 1563 N N . TYR A 1 187 ? 7.288 1.123 21.921 1.00 47.09 187 TYR A N 1
ATOM 1564 C CA . TYR A 1 187 ? 7.393 2.275 22.823 1.00 47.09 187 TYR A CA 1
ATOM 1565 C C . TYR A 1 187 ? 7.738 3.605 22.116 1.00 47.09 187 TYR A C 1
ATOM 1567 O O . TYR A 1 187 ? 7.609 4.672 22.730 1.00 47.09 187 TYR A O 1
ATOM 1575 N N . GLY A 1 188 ? 8.216 3.558 20.869 1.00 48.81 188 GLY A N 1
ATOM 1576 C CA . GLY A 1 188 ? 8.483 4.697 19.995 1.00 48.81 188 GLY A CA 1
ATOM 1577 C C . GLY A 1 188 ? 7.250 5.269 19.286 1.00 48.81 188 GLY A C 1
ATOM 1578 O O . GLY A 1 188 ? 7.324 6.401 18.803 1.00 48.81 188 GLY A O 1
ATOM 1579 N N . TYR A 1 189 ? 6.117 4.556 19.273 1.00 56.41 189 TYR A N 1
ATOM 1580 C CA . TYR A 1 189 ? 4.867 4.982 18.637 1.00 56.41 189 TYR A CA 1
ATOM 1581 C C . TYR A 1 189 ? 3.753 5.163 19.682 1.00 56.41 189 TYR A C 1
ATOM 1583 O O . TYR A 1 189 ? 3.110 4.197 20.089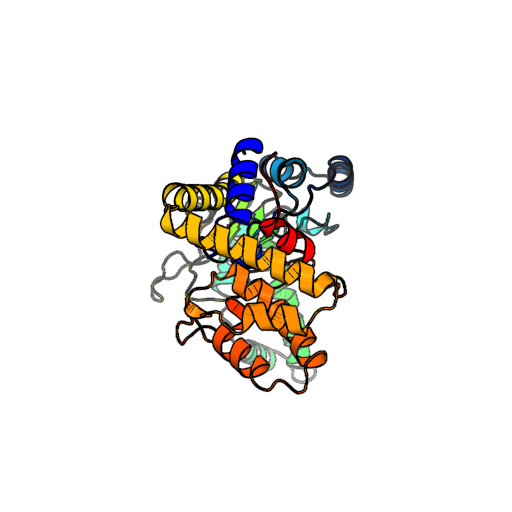 1.00 56.41 189 TYR A O 1
ATOM 1591 N N . PRO A 1 190 ? 3.484 6.399 20.146 1.00 56.69 190 PRO A N 1
ATOM 1592 C CA . PRO A 1 190 ? 2.603 6.651 21.284 1.00 56.69 190 PRO A CA 1
ATOM 1593 C C . PRO A 1 190 ? 1.111 6.609 20.918 1.00 56.69 190 PRO A C 1
ATOM 1595 O O . PRO A 1 190 ? 0.367 7.522 21.253 1.00 56.69 190 PRO A O 1
ATOM 1598 N N . MET A 1 191 ? 0.653 5.566 20.225 1.00 69.75 191 MET A N 1
ATOM 1599 C CA . MET A 1 191 ? -0.752 5.467 19.790 1.00 69.75 191 MET A CA 1
ATOM 1600 C C . MET A 1 191 ? -1.698 5.107 20.940 1.00 69.75 191 MET A C 1
ATOM 1602 O O . MET A 1 191 ? -2.888 5.394 20.869 1.00 69.75 191 MET A O 1
ATOM 1606 N N . TRP A 1 192 ? -1.147 4.564 22.029 1.00 74.44 192 TRP A N 1
ATOM 1607 C CA . TRP A 1 192 ? -1.886 4.140 23.220 1.00 74.44 192 TRP A CA 1
ATOM 1608 C C . TRP A 1 192 ? -1.558 4.952 24.482 1.00 74.44 192 TRP A C 1
ATOM 1610 O O . TRP A 1 192 ? -2.035 4.631 25.569 1.00 74.44 192 TRP A O 1
ATOM 1620 N N . TYR A 1 193 ? -0.780 6.037 24.356 1.00 75.00 193 TYR A N 1
ATOM 1621 C CA . TYR A 1 193 ? -0.295 6.820 25.498 1.00 75.00 193 TYR A CA 1
ATOM 1622 C C . TYR A 1 193 ? -0.539 8.314 25.326 1.00 75.00 193 TYR A C 1
ATOM 1624 O O . TYR A 1 193 ? -0.243 8.887 24.285 1.00 75.00 193 TYR A O 1
ATOM 1632 N N . GLN A 1 194 ? -0.938 8.989 26.404 1.00 71.62 194 GLN A N 1
ATOM 1633 C CA . GLN A 1 194 ? -1.109 10.449 26.389 1.00 71.62 194 GLN A CA 1
ATOM 1634 C C . GLN A 1 194 ? 0.215 11.236 26.332 1.00 71.62 194 GLN A C 1
ATOM 1636 O O . GLN A 1 194 ? 0.213 12.430 26.037 1.00 71.62 194 GLN A O 1
ATOM 1641 N N . ASN A 1 195 ? 1.355 10.628 26.697 1.00 65.19 195 ASN A N 1
ATOM 1642 C CA . ASN A 1 195 ? 2.632 11.341 26.813 1.00 65.19 195 ASN A CA 1
ATOM 1643 C C . ASN A 1 195 ? 3.839 10.433 26.513 1.00 65.19 195 ASN A C 1
ATOM 1645 O O . ASN A 1 195 ? 3.942 9.349 27.088 1.00 65.19 195 ASN A O 1
ATOM 1649 N N . PRO A 1 196 ? 4.820 10.880 25.708 1.00 61.25 196 PRO A N 1
ATOM 1650 C CA . PRO A 1 196 ? 6.026 10.097 25.441 1.00 61.25 196 PRO A CA 1
ATOM 1651 C C . PRO A 1 196 ? 6.931 9.902 26.673 1.00 61.25 196 PRO A C 1
ATOM 1653 O O . PRO A 1 196 ? 7.731 8.964 26.687 1.00 61.25 196 PRO A O 1
ATOM 1656 N N . LYS A 1 197 ? 6.822 10.741 27.719 1.00 63.41 197 LYS A N 1
ATOM 1657 C CA . LYS A 1 197 ? 7.656 10.643 28.931 1.00 63.41 197 LYS A CA 1
ATOM 1658 C C . LYS A 1 197 ? 7.211 9.486 29.845 1.00 63.41 197 LYS A C 1
ATOM 1660 O O . LYS A 1 197 ? 6.108 9.568 30.381 1.00 63.41 197 LYS A O 1
ATOM 1665 N N . PRO A 1 198 ? 8.077 8.491 30.133 1.00 61.09 198 PRO A N 1
ATOM 1666 C CA . PRO A 1 198 ? 7.721 7.300 30.919 1.00 61.09 198 PRO A CA 1
ATOM 1667 C C . PRO A 1 198 ? 7.123 7.586 32.305 1.00 61.09 198 PRO A C 1
ATOM 1669 O O . PRO A 1 198 ? 6.241 6.873 32.757 1.00 61.09 198 PRO A O 1
ATOM 1672 N N . SER A 1 199 ? 7.560 8.656 32.976 1.00 56.53 199 SER A N 1
ATOM 1673 C CA . SER A 1 199 ? 7.167 8.973 34.358 1.00 56.53 199 SER A CA 1
ATOM 1674 C C . SER A 1 199 ? 5.760 9.567 34.522 1.00 56.53 199 SER A C 1
ATOM 1676 O O . SER A 1 199 ? 5.371 9.887 35.642 1.00 56.53 199 SER A O 1
ATOM 1678 N N . SER A 1 200 ? 5.029 9.804 33.430 1.00 60.81 200 SER A N 1
ATOM 1679 C CA . SER A 1 200 ? 3.677 10.387 33.439 1.00 60.81 200 SER A CA 1
ATOM 1680 C C . SER A 1 200 ? 2.785 9.785 32.349 1.00 60.81 200 SER A C 1
ATOM 1682 O O . SER A 1 200 ? 1.956 10.490 31.772 1.00 60.81 200 SER A O 1
ATOM 1684 N N . ARG A 1 201 ? 3.025 8.516 31.999 1.00 73.50 201 ARG A N 1
ATOM 1685 C CA . ARG A 1 201 ? 2.223 7.786 31.016 1.00 73.50 201 ARG A CA 1
ATOM 1686 C C . ARG A 1 201 ? 0.877 7.396 31.622 1.00 73.50 201 ARG A C 1
ATOM 1688 O O . ARG A 1 201 ? 0.809 6.986 32.775 1.00 73.50 201 ARG A O 1
ATOM 1695 N N . ALA A 1 202 ? -0.167 7.557 30.824 1.00 80.50 202 ALA A N 1
ATOM 1696 C CA . ALA A 1 202 ? -1.522 7.110 31.102 1.00 80.50 202 ALA A CA 1
ATOM 1697 C C . ALA A 1 202 ? -2.112 6.558 29.794 1.00 80.50 202 ALA A C 1
ATOM 1699 O O . ALA A 1 202 ? -1.672 7.019 28.724 1.00 80.50 202 ALA A O 1
ATOM 1700 N N . PRO A 1 203 ? -3.094 5.639 29.870 1.00 85.69 203 PRO A N 1
ATOM 1701 C CA . PRO A 1 203 ? -3.822 5.166 28.700 1.00 85.69 203 PRO A CA 1
ATOM 1702 C C . PRO A 1 203 ? -4.395 6.342 27.909 1.00 85.69 203 PRO A C 1
ATOM 1704 O O . PRO A 1 203 ? -4.854 7.336 28.490 1.00 85.69 203 PRO A O 1
ATOM 1707 N N . ILE A 1 204 ? -4.352 6.262 26.582 1.00 88.06 204 ILE A N 1
ATOM 1708 C CA . ILE A 1 204 ? -4.978 7.266 25.719 1.00 88.06 204 ILE A CA 1
ATOM 1709 C C . ILE A 1 204 ? -6.489 7.337 25.979 1.00 88.06 204 ILE A C 1
ATOM 1711 O O . ILE A 1 204 ? -7.155 6.324 26.176 1.00 88.06 204 ILE A O 1
ATOM 1715 N N . THR A 1 205 ? -7.046 8.546 25.985 1.00 91.25 205 THR A N 1
ATOM 1716 C CA . THR A 1 205 ? -8.501 8.723 26.107 1.00 91.25 205 THR A CA 1
ATOM 1717 C C . THR A 1 205 ? -9.170 8.706 24.738 1.00 91.25 205 THR A C 1
ATOM 1719 O O . THR A 1 205 ? -8.565 9.125 23.751 1.00 91.25 205 THR A O 1
ATOM 1722 N N . TRP A 1 206 ? -10.445 8.304 24.676 1.00 93.69 206 TRP A N 1
ATOM 1723 C CA . TRP A 1 206 ? -11.209 8.340 23.424 1.00 93.69 206 TRP A CA 1
ATOM 1724 C C . TRP A 1 206 ? -11.185 9.720 22.735 1.00 93.69 206 TRP A C 1
ATOM 1726 O O . TRP A 1 206 ? -10.861 9.765 21.552 1.00 93.69 206 TRP A O 1
ATOM 1736 N N . PRO A 1 207 ? -11.429 10.860 23.422 1.00 94.44 207 PRO A N 1
ATOM 1737 C CA . PRO A 1 207 ? -11.357 12.169 22.772 1.00 94.44 207 PRO A CA 1
ATOM 1738 C C . PRO A 1 207 ? -9.986 12.476 22.156 1.00 94.44 207 PRO A C 1
ATOM 1740 O O . PRO A 1 207 ? -9.931 12.985 21.044 1.00 94.44 207 PRO A O 1
ATOM 1743 N N . GLN A 1 208 ? -8.886 12.130 22.836 1.00 91.69 208 GLN A N 1
ATOM 1744 C CA . GLN A 1 208 ? -7.536 12.306 22.283 1.00 91.69 208 GLN A CA 1
ATOM 1745 C C . GLN A 1 208 ? -7.314 11.412 21.061 1.00 91.69 208 GLN A C 1
ATOM 1747 O O . GLN A 1 208 ? -6.845 11.892 20.035 1.00 91.69 208 GLN A O 1
ATOM 1752 N N . TYR A 1 209 ? -7.694 10.134 21.147 1.00 92.25 209 TYR A N 1
ATOM 1753 C CA . TYR A 1 209 ? -7.572 9.198 20.029 1.00 92.25 209 TYR A CA 1
ATOM 1754 C C . TYR A 1 209 ? -8.341 9.698 18.805 1.00 92.25 209 TYR A C 1
ATOM 1756 O O . TYR A 1 209 ? -7.799 9.803 17.705 1.00 92.25 209 TYR A O 1
ATOM 1764 N N . ARG A 1 210 ? -9.606 10.063 19.018 1.00 93.94 210 ARG A N 1
ATOM 1765 C CA . ARG A 1 210 ? -10.504 10.582 17.993 1.00 93.94 210 ARG A CA 1
ATOM 1766 C C . ARG A 1 210 ? -9.948 11.834 17.323 1.00 93.94 210 ARG A C 1
ATOM 1768 O O . ARG A 1 210 ? -9.987 11.931 16.101 1.00 93.94 210 ARG A O 1
ATOM 1775 N N . ASP A 1 211 ? -9.455 12.783 18.111 1.00 92.25 211 ASP A N 1
ATOM 1776 C CA . ASP A 1 211 ? -9.084 14.105 17.606 1.00 92.25 211 ASP A CA 1
ATOM 1777 C C . ASP A 1 211 ? -7.665 14.132 16.998 1.00 92.25 211 ASP A C 1
ATOM 1779 O O . ASP A 1 211 ? -7.396 14.958 16.124 1.00 92.25 211 ASP A O 1
ATOM 1783 N N . GLU A 1 212 ? -6.761 13.242 17.426 1.00 89.44 212 GLU A N 1
ATOM 1784 C CA . GLU A 1 212 ? -5.346 13.255 17.015 1.00 89.44 212 GLU A CA 1
ATOM 1785 C C . GLU A 1 212 ? -4.950 12.106 16.075 1.00 89.44 212 GLU A C 1
ATOM 1787 O O . GLU A 1 212 ? -4.021 12.270 15.280 1.00 89.44 212 GLU A O 1
ATOM 1792 N N . LEU A 1 213 ? -5.623 10.951 16.151 1.00 91.31 213 LEU A N 1
ATOM 1793 C CA . LEU A 1 213 ? -5.196 9.721 15.469 1.00 91.31 213 LEU A CA 1
ATOM 1794 C C . LEU A 1 213 ? -6.159 9.247 14.380 1.00 91.31 213 LEU A C 1
ATOM 1796 O O . LEU A 1 213 ? -5.738 8.500 13.494 1.00 91.31 213 LEU A O 1
ATOM 1800 N N . LEU A 1 214 ? -7.418 9.695 14.399 1.00 94.88 214 LEU A N 1
ATOM 1801 C CA . LEU A 1 214 ? -8.365 9.408 13.326 1.00 94.88 214 LEU A CA 1
ATOM 1802 C C . LEU A 1 214 ? -8.281 10.461 12.220 1.00 94.88 214 LEU A C 1
ATOM 1804 O O . LEU A 1 214 ? -8.241 11.667 12.460 1.00 94.88 214 LEU A O 1
ATOM 1808 N N . PHE A 1 215 ? -8.329 10.008 10.973 1.00 95.75 215 PHE A N 1
ATOM 1809 C CA . PHE A 1 215 ? -8.379 10.881 9.802 1.00 95.75 215 PHE A CA 1
ATOM 1810 C C . PHE A 1 215 ? -9.267 10.272 8.712 1.00 95.75 215 PHE A C 1
ATOM 1812 O O . PHE A 1 215 ? -9.224 9.067 8.506 1.00 95.75 215 PHE A O 1
ATOM 1819 N N . PRO A 1 216 ? -10.062 11.049 7.957 1.00 97.31 216 PRO A N 1
ATOM 1820 C CA . PRO A 1 216 ? -10.883 10.496 6.881 1.00 97.31 216 PRO A CA 1
ATOM 1821 C C . PRO A 1 216 ? -10.045 9.760 5.826 1.00 97.31 216 PRO A C 1
ATOM 1823 O O . PRO A 1 216 ? -8.971 10.237 5.448 1.00 97.31 216 PRO A O 1
ATOM 1826 N N . PHE A 1 217 ? -10.573 8.674 5.251 1.00 97.25 217 PHE A N 1
ATOM 1827 C CA . PHE A 1 217 ? -9.913 7.970 4.138 1.00 97.25 217 PHE A CA 1
ATOM 1828 C C . PHE A 1 217 ? -9.563 8.911 2.969 1.00 97.25 217 PHE A C 1
ATOM 1830 O O . PHE A 1 217 ? -8.505 8.801 2.353 1.00 97.25 217 PHE A O 1
ATOM 1837 N N . GLU A 1 218 ? -10.418 9.904 2.698 1.00 96.25 218 GLU A N 1
ATOM 1838 C CA . GLU A 1 218 ? -10.132 10.935 1.695 1.00 96.25 218 GLU A CA 1
ATOM 1839 C C . GLU A 1 218 ? -8.830 11.685 1.995 1.00 96.25 218 GLU A C 1
ATOM 1841 O O . GLU A 1 218 ? -8.006 11.876 1.105 1.00 96.25 218 GLU A O 1
ATOM 1846 N N . GLN A 1 219 ? -8.629 12.097 3.249 1.00 95.88 219 GLN A N 1
ATOM 1847 C CA . GLN A 1 219 ? -7.429 12.810 3.673 1.00 95.88 219 GLN A CA 1
ATOM 1848 C C . GLN A 1 219 ? -6.193 11.915 3.580 1.00 95.88 219 GLN A C 1
ATOM 1850 O O . GLN A 1 219 ? -5.148 12.391 3.122 1.00 95.88 219 GLN A O 1
ATOM 1855 N N . TYR A 1 220 ? -6.324 10.648 3.985 1.00 94.69 220 TYR A N 1
ATOM 1856 C CA . TYR A 1 220 ? -5.274 9.637 3.871 1.00 94.69 220 TYR A CA 1
ATOM 1857 C C . TYR A 1 220 ? -4.789 9.525 2.428 1.00 94.69 220 TYR A C 1
ATOM 1859 O O . TYR A 1 220 ? -3.618 9.779 2.144 1.00 94.69 220 TYR A O 1
ATOM 1867 N N . PHE A 1 221 ? -5.694 9.256 1.491 1.00 95.75 221 PHE A N 1
ATOM 1868 C CA . PHE A 1 221 ? -5.324 9.052 0.098 1.00 95.75 221 PHE A CA 1
ATOM 1869 C C . PHE A 1 221 ? -4.861 10.345 -0.593 1.00 95.75 221 PHE A C 1
ATOM 1871 O O . PHE A 1 221 ? -3.842 10.361 -1.280 1.00 95.75 221 PHE A O 1
ATOM 1878 N N . GLN A 1 222 ? -5.524 11.476 -0.336 1.00 95.25 222 GLN A N 1
ATOM 1879 C CA . GLN A 1 222 ? -5.115 12.780 -0.874 1.00 95.25 222 GLN A CA 1
ATOM 1880 C C . GLN A 1 222 ? -3.734 13.233 -0.371 1.00 95.25 222 GLN A C 1
ATOM 1882 O O . GLN A 1 222 ? -3.082 14.057 -1.010 1.00 95.25 222 GLN A O 1
ATOM 1887 N N . SER A 1 223 ? -3.255 12.717 0.767 1.00 94.62 223 SER A N 1
ATOM 1888 C CA . SER A 1 223 ? -1.887 12.991 1.227 1.00 94.62 223 SER A CA 1
ATOM 1889 C C . SER A 1 223 ? -0.827 12.444 0.269 1.00 94.62 223 SER A C 1
ATOM 1891 O O . SER A 1 223 ? 0.218 13.072 0.103 1.00 94.62 223 SER A O 1
ATOM 1893 N N . TYR A 1 224 ? -1.116 11.323 -0.391 1.00 95.75 224 TYR A N 1
ATOM 1894 C CA . TYR A 1 224 ? -0.267 10.734 -1.418 1.00 95.75 224 TYR A CA 1
ATOM 1895 C C . TYR A 1 224 ? -0.360 11.523 -2.725 1.00 95.75 224 TYR A C 1
ATOM 1897 O O . TYR A 1 224 ? 0.669 11.912 -3.272 1.00 95.75 224 TYR A O 1
ATOM 1905 N N . VAL A 1 225 ? -1.573 11.871 -3.165 1.00 96.69 225 VAL A N 1
ATOM 1906 C CA . VAL A 1 225 ? -1.791 12.667 -4.389 1.00 96.69 225 VAL A CA 1
ATOM 1907 C C . VAL A 1 225 ? -1.046 14.003 -4.328 1.00 96.69 225 VAL A C 1
ATOM 1909 O O . VAL A 1 225 ? -0.289 14.322 -5.239 1.00 96.69 225 VAL A O 1
ATOM 1912 N N . ARG A 1 226 ? -1.130 14.732 -3.206 1.00 96.50 226 ARG A N 1
ATOM 1913 C CA . ARG A 1 226 ? -0.382 15.990 -3.013 1.00 96.50 226 ARG A CA 1
ATOM 1914 C C . ARG A 1 226 ? 1.136 15.825 -3.114 1.00 96.50 226 ARG A C 1
ATOM 1916 O O . ARG A 1 226 ? 1.830 16.753 -3.533 1.00 96.50 226 ARG A O 1
ATOM 1923 N N . GLN A 1 227 ? 1.673 14.672 -2.713 1.00 96.50 227 GLN A N 1
ATOM 1924 C CA . GLN A 1 227 ? 3.098 14.385 -2.884 1.00 96.50 227 GLN A CA 1
ATOM 1925 C C . GLN A 1 227 ? 3.433 14.174 -4.363 1.00 96.50 227 GLN A C 1
ATOM 1927 O O . GLN A 1 227 ? 4.411 14.752 -4.835 1.00 96.50 227 GLN A O 1
ATOM 1932 N N . LEU A 1 228 ? 2.597 13.445 -5.112 1.00 96.38 228 LEU A N 1
ATOM 1933 C CA . LEU A 1 228 ? 2.761 13.279 -6.562 1.00 96.38 228 LEU A CA 1
ATOM 1934 C C . LEU A 1 228 ? 2.702 14.617 -7.303 1.00 96.38 228 LEU A C 1
ATOM 1936 O O . LEU A 1 228 ? 3.562 14.894 -8.137 1.00 96.38 228 LEU A O 1
ATOM 1940 N N . GLU A 1 229 ? 1.743 15.479 -6.964 1.00 96.06 229 GLU A N 1
ATOM 1941 C CA . GLU A 1 229 ? 1.644 16.836 -7.510 1.00 96.06 229 GLU A CA 1
ATOM 1942 C C . GLU A 1 229 ? 2.924 17.645 -7.241 1.00 96.06 229 GLU A C 1
ATOM 1944 O O . GLU A 1 229 ? 3.406 18.370 -8.114 1.00 96.06 229 GLU A O 1
ATOM 1949 N N . GLY A 1 230 ? 3.507 17.498 -6.045 1.00 96.25 230 GLY A N 1
ATOM 1950 C CA . GLY A 1 230 ? 4.794 18.090 -5.683 1.00 96.25 230 GLY A CA 1
ATOM 1951 C C . GLY A 1 230 ? 5.935 17.598 -6.574 1.00 96.25 230 GLY A C 1
ATOM 1952 O O . GLY A 1 230 ? 6.635 18.414 -7.175 1.00 96.25 230 GLY A O 1
ATOM 1953 N N . VAL A 1 231 ? 6.069 16.277 -6.731 1.00 94.81 231 VAL A N 1
ATOM 1954 C CA . VAL A 1 231 ? 7.067 15.650 -7.617 1.00 94.81 231 VAL A CA 1
ATOM 1955 C C . VAL A 1 231 ? 6.889 16.125 -9.061 1.00 94.81 231 VAL A C 1
ATOM 1957 O O . VAL A 1 231 ? 7.863 16.472 -9.733 1.00 94.81 231 VAL A O 1
ATOM 1960 N N . ARG A 1 232 ? 5.642 16.212 -9.533 1.00 95.06 232 ARG A N 1
ATOM 1961 C CA . ARG A 1 232 ? 5.282 16.693 -10.871 1.00 95.06 232 ARG A CA 1
ATOM 1962 C C . ARG A 1 232 ? 5.643 18.151 -11.089 1.00 95.06 232 ARG A C 1
ATOM 1964 O O . ARG A 1 232 ? 6.204 18.492 -12.131 1.00 95.06 232 ARG A O 1
ATOM 1971 N N . ARG A 1 233 ? 5.354 19.010 -10.115 1.00 95.88 233 ARG A N 1
ATOM 1972 C CA . ARG A 1 233 ? 5.696 20.435 -10.156 1.00 95.88 233 ARG A CA 1
ATOM 1973 C C . ARG A 1 233 ? 7.207 20.653 -10.197 1.00 95.88 233 ARG A C 1
ATOM 1975 O O . ARG A 1 233 ? 7.675 21.518 -10.937 1.00 95.88 233 ARG A O 1
ATOM 1982 N N . ASP A 1 234 ? 7.958 19.848 -9.455 1.00 94.12 234 ASP A N 1
ATOM 1983 C CA . ASP A 1 234 ? 9.409 19.984 -9.319 1.00 94.12 234 ASP A CA 1
ATOM 1984 C C . ASP A 1 234 ? 10.176 19.173 -10.393 1.00 94.12 234 ASP A C 1
ATOM 1986 O O . ASP A 1 234 ? 11.414 19.111 -10.406 1.00 94.12 234 ASP A O 1
ATOM 1990 N N . PHE A 1 235 ? 9.454 18.585 -11.357 1.00 95.00 235 PHE A N 1
ATOM 1991 C CA . PHE A 1 235 ? 10.011 17.739 -12.405 1.00 95.00 235 PHE A CA 1
ATOM 1992 C C . PHE A 1 235 ? 10.850 18.528 -13.424 1.00 95.00 235 PHE A C 1
ATOM 1994 O O . PHE A 1 235 ? 10.366 19.104 -14.401 1.00 95.00 235 PHE A O 1
ATOM 2001 N N . SER A 1 236 ? 12.164 18.546 -13.198 1.00 94.81 236 SER A N 1
ATOM 2002 C CA . SER A 1 236 ? 13.101 19.310 -14.028 1.00 94.81 236 SER A CA 1
ATOM 2003 C C . SER A 1 236 ? 13.249 18.770 -15.461 1.00 94.81 236 SER A C 1
ATOM 2005 O O . SER A 1 236 ? 13.260 17.560 -15.695 1.00 94.81 236 SER A O 1
ATOM 2007 N N . LYS A 1 237 ? 13.532 19.665 -16.422 1.00 94.44 237 LYS A N 1
ATOM 2008 C CA . LYS A 1 237 ? 13.865 19.293 -17.816 1.00 94.44 237 LYS A CA 1
ATOM 2009 C C . LYS A 1 237 ? 15.011 18.281 -17.912 1.00 94.44 237 LYS A C 1
ATOM 2011 O O . LYS A 1 237 ? 14.955 17.356 -18.712 1.00 94.44 237 LYS A O 1
ATOM 2016 N N . LYS A 1 238 ? 16.028 18.419 -17.054 1.00 95.00 238 LYS A N 1
ATOM 2017 C CA . LYS A 1 238 ? 17.169 17.494 -16.998 1.00 95.00 238 LYS A CA 1
ATOM 2018 C C . LYS A 1 238 ? 16.731 16.074 -16.626 1.00 95.00 238 LYS A C 1
ATOM 2020 O O . LYS A 1 238 ? 17.215 15.115 -17.221 1.00 95.00 238 LYS A O 1
ATOM 2025 N N . LYS A 1 239 ? 15.829 15.941 -15.647 1.00 93.50 239 LYS A N 1
ATOM 2026 C CA . LYS A 1 239 ? 15.248 14.648 -15.263 1.00 93.50 239 LYS A CA 1
ATOM 2027 C C . LYS A 1 239 ? 14.358 14.091 -16.367 1.00 93.50 239 LYS A C 1
ATOM 2029 O O . LYS A 1 239 ? 14.497 12.926 -16.711 1.00 93.50 239 LYS A O 1
ATOM 2034 N N . GLN A 1 240 ? 13.557 14.935 -17.008 1.00 93.69 240 GLN A N 1
ATOM 2035 C CA . GLN A 1 240 ? 12.745 14.540 -18.156 1.00 93.69 240 GLN A CA 1
ATOM 2036 C C . GLN A 1 240 ? 13.582 13.976 -19.317 1.00 93.69 240 GLN A C 1
ATOM 2038 O O . GLN A 1 240 ? 13.244 12.936 -19.874 1.00 93.69 240 GLN A O 1
ATOM 2043 N N . GLU A 1 241 ? 14.692 14.623 -19.675 1.00 95.12 241 GLU A N 1
ATOM 2044 C CA . GLU A 1 241 ? 15.624 14.127 -20.699 1.00 95.12 241 GLU A CA 1
ATOM 2045 C C . GLU A 1 241 ? 16.311 12.824 -20.279 1.00 95.12 241 GLU A C 1
ATOM 2047 O O . GLU A 1 241 ? 16.481 11.922 -21.097 1.00 95.12 241 GLU A O 1
ATOM 2052 N N . GLN A 1 242 ? 16.708 12.709 -19.008 1.00 95.12 242 GLN A N 1
ATOM 2053 C CA . GLN A 1 242 ? 17.264 11.473 -18.467 1.00 95.12 242 GLN A CA 1
ATOM 2054 C C . GLN A 1 242 ? 16.265 10.317 -18.598 1.00 95.12 242 GLN A C 1
ATOM 2056 O O . GLN A 1 242 ? 16.603 9.302 -19.199 1.00 95.12 242 GLN A O 1
ATOM 2061 N N . TYR A 1 243 ? 15.047 10.494 -18.095 1.00 95.38 243 TYR A N 1
ATOM 2062 C CA . TYR A 1 243 ? 14.026 9.451 -18.046 1.00 95.38 243 TYR A CA 1
ATOM 2063 C C . TYR A 1 243 ? 13.542 9.033 -19.430 1.00 95.38 243 TYR A C 1
ATOM 2065 O O . TYR A 1 243 ? 13.366 7.846 -19.664 1.00 95.38 243 TYR A O 1
ATOM 2073 N N . ARG A 1 244 ? 13.450 9.959 -20.394 1.00 95.38 244 ARG A N 1
ATOM 2074 C CA . ARG A 1 244 ? 13.181 9.596 -21.797 1.00 95.38 244 ARG A CA 1
ATOM 2075 C C . ARG A 1 244 ? 14.254 8.687 -22.389 1.00 95.38 244 ARG A C 1
ATOM 2077 O O . ARG A 1 244 ? 13.924 7.740 -23.093 1.00 95.38 244 ARG A O 1
ATOM 2084 N N . ARG A 1 245 ? 15.534 8.972 -22.121 1.00 95.62 245 ARG A N 1
ATOM 2085 C CA . ARG A 1 245 ? 16.634 8.115 -22.594 1.00 95.62 245 ARG A CA 1
ATOM 2086 C C . ARG A 1 245 ? 16.582 6.740 -21.945 1.00 95.62 245 ARG A C 1
ATOM 2088 O O . ARG A 1 245 ? 16.778 5.751 -22.636 1.00 95.62 245 ARG A O 1
ATOM 2095 N N . GLU A 1 246 ? 16.314 6.686 -20.643 1.00 96.69 246 GLU A N 1
ATOM 2096 C CA . GLU A 1 246 ? 16.167 5.416 -19.930 1.00 96.69 246 GLU A CA 1
ATOM 2097 C C . GLU A 1 246 ? 14.960 4.614 -20.440 1.00 96.69 246 GLU A C 1
ATOM 2099 O O . GLU A 1 246 ? 15.100 3.424 -20.677 1.00 96.69 246 GLU A O 1
ATOM 2104 N N . GLN A 1 247 ? 13.812 5.248 -20.699 1.00 96.00 247 GLN A N 1
ATOM 2105 C CA . GLN A 1 247 ? 12.640 4.594 -21.299 1.00 96.00 247 GLN A CA 1
ATOM 2106 C C . GLN A 1 247 ? 12.953 3.993 -22.676 1.00 96.00 247 GLN A C 1
ATOM 2108 O O . GLN A 1 247 ? 12.664 2.822 -22.899 1.00 96.00 247 GLN A O 1
ATOM 2113 N N . ALA A 1 248 ? 13.586 4.757 -23.574 1.00 95.31 248 ALA A N 1
ATOM 2114 C CA . ALA A 1 248 ? 13.977 4.259 -24.896 1.00 95.31 248 ALA A CA 1
ATOM 2115 C C . ALA A 1 248 ? 14.962 3.083 -24.797 1.00 95.31 248 ALA A C 1
ATOM 2117 O O . ALA A 1 248 ? 14.789 2.063 -25.454 1.00 95.31 248 ALA A O 1
ATOM 2118 N N . GLN A 1 249 ? 15.953 3.191 -23.910 1.00 96.19 249 GLN A N 1
ATOM 2119 C CA . GLN A 1 249 ? 16.897 2.109 -23.656 1.00 96.19 249 GLN A CA 1
ATOM 2120 C C . GLN A 1 249 ? 16.209 0.843 -23.131 1.00 96.19 249 GLN A C 1
ATOM 2122 O O . GLN A 1 249 ? 16.546 -0.258 -23.554 1.00 96.19 249 GLN A O 1
ATOM 2127 N N . VAL A 1 250 ? 15.273 0.989 -22.193 1.00 96.62 250 VAL A N 1
ATOM 2128 C CA . VAL A 1 250 ? 14.514 -0.140 -21.649 1.00 96.62 250 VAL A CA 1
ATOM 2129 C C . VAL A 1 250 ? 13.706 -0.821 -22.748 1.00 96.62 250 VAL A C 1
ATOM 2131 O O . VAL A 1 250 ? 13.680 -2.045 -22.799 1.00 96.62 250 VAL A O 1
ATOM 2134 N N . GLN A 1 251 ? 13.095 -0.059 -23.655 1.00 96.00 251 GLN A N 1
ATOM 2135 C CA . GLN A 1 251 ? 12.358 -0.618 -24.790 1.00 96.00 251 GLN A CA 1
ATOM 2136 C C . GLN A 1 251 ? 13.267 -1.421 -25.730 1.00 96.00 251 GLN A C 1
ATOM 2138 O O . GLN A 1 251 ? 12.917 -2.540 -26.093 1.00 96.00 251 GLN A O 1
ATOM 2143 N N . GLU A 1 252 ? 14.448 -0.897 -26.073 1.00 96.81 252 GLU A N 1
ATOM 2144 C CA . GLU A 1 252 ? 15.442 -1.622 -26.883 1.00 96.81 252 GLU A CA 1
ATOM 2145 C C . GLU A 1 252 ? 15.920 -2.903 -26.186 1.00 96.81 252 GLU A C 1
ATOM 2147 O O . GLU A 1 252 ? 15.991 -3.964 -26.806 1.00 96.81 252 GLU A O 1
ATOM 2152 N N . PHE A 1 253 ? 16.187 -2.826 -24.879 1.00 97.88 253 PHE A N 1
ATOM 2153 C CA . PHE A 1 253 ? 16.580 -3.979 -24.072 1.00 97.88 253 PHE A CA 1
ATOM 2154 C C . PHE A 1 253 ? 15.488 -5.056 -24.046 1.00 97.88 253 PHE A C 1
ATOM 2156 O O . PHE A 1 253 ? 15.774 -6.230 -24.269 1.00 97.88 253 PHE A O 1
ATOM 2163 N N . LEU A 1 254 ? 14.233 -4.668 -23.806 1.00 96.88 254 LEU A N 1
ATOM 2164 C CA . LEU A 1 254 ? 13.100 -5.594 -23.777 1.00 96.88 254 LEU A CA 1
ATOM 2165 C C . LEU A 1 254 ? 12.825 -6.218 -25.149 1.00 96.88 254 LEU A C 1
ATOM 2167 O O . LEU A 1 254 ? 12.446 -7.385 -25.205 1.00 96.88 254 LEU A O 1
ATOM 2171 N N . ALA A 1 255 ? 13.046 -5.481 -26.242 1.00 96.88 255 ALA A N 1
ATOM 2172 C CA . ALA A 1 255 ? 12.962 -6.029 -27.592 1.00 96.88 255 ALA A CA 1
ATOM 2173 C C . ALA A 1 255 ? 14.013 -7.128 -27.815 1.00 96.88 255 ALA A C 1
ATOM 2175 O O . ALA A 1 255 ? 13.655 -8.225 -28.235 1.00 96.88 255 ALA A O 1
ATOM 2176 N N . ALA A 1 256 ? 15.276 -6.883 -27.440 1.00 98.00 256 ALA A N 1
ATOM 2177 C CA . ALA A 1 256 ? 16.336 -7.892 -27.526 1.00 98.00 256 ALA A CA 1
ATOM 2178 C C . ALA A 1 256 ? 16.027 -9.131 -26.668 1.00 98.00 256 ALA A C 1
ATOM 2180 O O . ALA A 1 256 ? 16.189 -10.260 -27.124 1.00 98.00 256 ALA A O 1
ATOM 2181 N N . VAL A 1 257 ? 15.515 -8.936 -25.447 1.00 96.88 257 VAL A N 1
ATOM 2182 C CA . VAL A 1 257 ? 15.053 -10.037 -24.585 1.00 96.88 257 VAL A CA 1
ATOM 2183 C C . VAL A 1 257 ? 13.912 -10.826 -25.238 1.00 96.88 257 VAL A C 1
ATOM 2185 O O . VAL A 1 257 ? 13.927 -12.054 -25.192 1.00 96.88 257 VAL A O 1
ATOM 2188 N N . GLY A 1 258 ? 12.937 -10.149 -25.850 1.00 96.25 258 GLY A N 1
ATOM 2189 C CA . GLY A 1 258 ? 11.811 -10.787 -26.540 1.00 96.25 258 GLY A CA 1
ATOM 2190 C C . GLY A 1 258 ? 12.217 -11.589 -27.781 1.00 96.25 258 GLY A C 1
ATOM 2191 O O . GLY A 1 258 ? 11.544 -12.557 -28.124 1.00 96.25 258 GLY A O 1
ATOM 2192 N N . GLU A 1 259 ? 13.328 -11.222 -28.421 1.00 97.62 259 GLU A N 1
ATOM 2193 C CA . GLU A 1 259 ? 13.952 -11.960 -29.529 1.00 97.62 259 GLU A CA 1
ATOM 2194 C C . GLU A 1 259 ? 14.949 -13.038 -29.060 1.00 97.62 259 GLU A C 1
ATOM 2196 O O . GLU A 1 259 ? 15.595 -13.679 -29.886 1.00 97.62 259 GLU A O 1
ATOM 2201 N N . GLU A 1 260 ? 15.084 -13.244 -27.744 1.00 96.94 260 GLU A N 1
ATOM 2202 C CA . GLU A 1 260 ? 16.089 -14.116 -27.117 1.00 96.94 260 GLU A CA 1
ATOM 2203 C C . GLU A 1 260 ? 17.550 -13.742 -27.463 1.00 96.94 260 GLU A C 1
ATOM 2205 O O . GLU A 1 260 ? 18.473 -14.542 -27.282 1.00 96.94 260 GLU A O 1
ATOM 2210 N N . ASP A 1 261 ? 17.802 -12.503 -27.899 1.00 98.00 261 ASP A N 1
ATOM 2211 C CA . ASP A 1 261 ? 19.145 -11.961 -28.123 1.00 98.00 261 ASP A CA 1
ATOM 2212 C C . ASP A 1 261 ? 19.776 -11.505 -26.798 1.00 98.00 261 ASP A C 1
ATOM 2214 O O . ASP A 1 261 ? 19.942 -10.317 -26.504 1.00 98.00 261 ASP A O 1
ATOM 2218 N N . TRP A 1 262 ? 20.147 -12.477 -25.964 1.00 97.44 262 TRP A N 1
ATOM 2219 C CA . TRP A 1 262 ? 20.753 -12.223 -24.653 1.00 97.44 262 TRP A CA 1
ATOM 2220 C C . TRP A 1 262 ? 22.101 -11.502 -24.752 1.00 97.44 262 TRP A C 1
ATOM 2222 O O . TRP A 1 262 ? 22.423 -10.673 -23.898 1.00 97.44 262 TRP A O 1
ATOM 2232 N N . ALA A 1 263 ? 22.881 -11.778 -25.801 1.00 96.94 263 ALA A N 1
ATOM 2233 C CA . ALA A 1 263 ? 24.157 -11.112 -26.042 1.00 96.94 263 ALA A CA 1
ATOM 2234 C C . ALA A 1 263 ? 23.956 -9.634 -26.413 1.00 96.94 263 ALA A C 1
ATOM 2236 O O . ALA A 1 263 ? 24.667 -8.773 -25.885 1.00 96.94 263 ALA A O 1
ATOM 2237 N N . GLY A 1 264 ? 22.973 -9.329 -27.265 1.00 97.38 264 GLY A N 1
ATOM 2238 C CA . GLY A 1 264 ? 22.558 -7.965 -27.584 1.00 97.38 264 GLY A CA 1
ATOM 2239 C C . GLY A 1 264 ? 22.004 -7.231 -26.367 1.00 97.38 264 GLY A C 1
ATOM 2240 O O . GLY A 1 264 ? 22.460 -6.127 -26.062 1.00 97.38 264 GLY A O 1
ATOM 2241 N N . ALA A 1 265 ? 21.117 -7.871 -25.601 1.00 97.56 265 ALA A N 1
ATOM 2242 C CA . ALA A 1 265 ? 20.571 -7.321 -24.361 1.00 97.56 265 ALA A CA 1
ATOM 2243 C C . ALA A 1 265 ? 21.689 -6.949 -23.369 1.00 97.56 265 ALA A C 1
ATOM 2245 O O . ALA A 1 265 ? 21.721 -5.842 -22.828 1.00 97.56 265 ALA A O 1
ATOM 2246 N N . TRP A 1 266 ? 22.674 -7.829 -23.176 1.00 97.44 266 TRP A N 1
ATOM 2247 C CA . TRP A 1 266 ? 23.827 -7.532 -22.328 1.00 97.44 266 TRP A CA 1
ATOM 2248 C C . TRP A 1 266 ? 24.741 -6.437 -22.903 1.00 97.44 266 TRP A C 1
ATOM 2250 O O . TRP A 1 266 ? 25.235 -5.593 -22.148 1.00 97.44 266 TRP A O 1
ATOM 2260 N N . ALA A 1 267 ? 24.944 -6.385 -24.223 1.00 96.94 267 ALA A N 1
ATOM 2261 C CA . ALA A 1 267 ? 25.729 -5.330 -24.867 1.00 96.94 267 ALA A CA 1
ATOM 2262 C C . ALA A 1 267 ? 25.156 -3.925 -24.605 1.00 96.94 267 ALA A C 1
ATOM 2264 O O . ALA A 1 267 ? 25.922 -2.961 -24.527 1.00 96.94 267 ALA A O 1
ATOM 2265 N N . MET A 1 268 ? 23.839 -3.813 -24.400 1.00 96.88 268 MET A N 1
ATOM 2266 C CA . MET A 1 268 ? 23.172 -2.568 -24.003 1.00 96.88 268 MET A CA 1
ATOM 2267 C C . MET A 1 268 ? 23.408 -2.202 -22.529 1.00 96.88 268 MET A C 1
ATOM 2269 O O . MET A 1 268 ? 23.523 -1.016 -22.211 1.00 96.88 268 MET A O 1
ATOM 2273 N N . LEU A 1 269 ? 23.508 -3.192 -21.631 1.00 96.12 269 LEU A N 1
ATOM 2274 C CA . LEU A 1 269 ? 23.709 -2.979 -20.189 1.00 96.12 269 LEU A CA 1
ATOM 2275 C C . LEU A 1 269 ? 25.167 -2.701 -19.814 1.00 96.12 269 LEU A C 1
ATOM 2277 O O . LEU A 1 269 ? 25.445 -1.829 -18.988 1.00 96.12 269 LEU A O 1
ATOM 2281 N N . ARG A 1 270 ? 26.111 -3.404 -20.445 1.00 94.44 270 ARG A N 1
ATOM 2282 C CA . ARG A 1 270 ? 27.549 -3.327 -20.148 1.00 94.44 270 ARG A CA 1
ATOM 2283 C C . ARG A 1 270 ? 28.129 -1.900 -20.083 1.00 94.44 270 ARG A C 1
ATOM 2285 O O . ARG A 1 270 ? 28.933 -1.648 -19.186 1.00 94.44 270 ARG A O 1
ATOM 2292 N N . PRO A 1 271 ? 27.798 -0.951 -20.984 1.00 95.12 271 PRO A N 1
ATOM 2293 C CA . PRO A 1 271 ? 28.371 0.397 -20.937 1.00 95.12 271 PRO A CA 1
ATOM 2294 C C . PRO A 1 271 ? 27.718 1.321 -19.895 1.00 95.12 271 PRO A C 1
ATOM 2296 O O . PRO A 1 271 ? 28.151 2.469 -19.739 1.00 95.12 271 PRO A O 1
ATOM 2299 N N . LEU A 1 272 ? 26.662 0.882 -19.203 1.00 94.00 272 LEU A N 1
ATOM 2300 C CA . LEU A 1 272 ? 25.877 1.758 -18.341 1.00 94.00 272 LEU A CA 1
ATOM 2301 C C . LEU A 1 272 ? 26.566 2.044 -17.020 1.00 94.00 272 LEU A C 1
ATOM 2303 O O . LEU A 1 272 ? 27.057 1.167 -16.318 1.00 94.00 272 LEU A O 1
ATOM 2307 N N . LYS A 1 273 ? 26.524 3.319 -16.629 1.00 91.88 273 LYS A N 1
ATOM 2308 C CA . LYS A 1 273 ? 26.862 3.727 -15.267 1.00 91.88 273 LYS A CA 1
ATOM 2309 C C . LYS A 1 273 ? 25.645 3.525 -14.380 1.00 91.88 273 LYS A C 1
ATOM 2311 O O . LYS A 1 273 ? 24.782 4.398 -14.332 1.00 91.88 273 LYS A O 1
ATOM 2316 N N . VAL A 1 274 ? 25.620 2.423 -13.632 1.00 89.12 274 VAL A N 1
ATOM 2317 C CA . VAL A 1 274 ? 24.517 2.067 -12.718 1.00 89.12 274 VAL A CA 1
ATOM 2318 C C . VAL A 1 274 ? 24.149 3.191 -11.739 1.00 89.12 274 VAL A C 1
ATOM 2320 O O . VAL A 1 274 ? 22.977 3.422 -11.481 1.00 89.12 274 VAL A O 1
ATOM 2323 N N . THR A 1 275 ? 25.125 3.992 -11.292 1.00 87.06 275 THR A N 1
ATOM 2324 C CA . THR A 1 275 ? 24.917 5.156 -10.401 1.00 87.06 275 THR A CA 1
ATOM 2325 C C . THR A 1 275 ? 24.189 6.337 -11.051 1.00 87.06 275 THR A C 1
ATOM 2327 O O . THR A 1 275 ? 23.884 7.324 -10.379 1.00 87.06 275 THR A O 1
ATOM 2330 N N . LYS A 1 276 ? 23.970 6.294 -12.367 1.00 90.44 276 LYS A N 1
ATOM 2331 C CA . LYS A 1 276 ? 23.223 7.300 -13.129 1.00 90.44 276 LYS A CA 1
ATOM 2332 C C . LYS A 1 276 ? 21.840 6.822 -13.544 1.00 90.44 276 LYS A C 1
ATOM 2334 O O . LYS A 1 276 ? 21.089 7.653 -14.038 1.00 90.44 276 LYS A O 1
ATOM 2339 N N . LEU A 1 277 ? 21.529 5.542 -13.358 1.00 92.94 277 LEU A N 1
ATOM 2340 C CA . LEU A 1 277 ? 20.217 4.992 -13.660 1.00 92.94 277 LEU A CA 1
ATOM 2341 C C . LEU A 1 277 ? 19.237 5.327 -12.541 1.00 92.94 277 LEU A C 1
ATOM 2343 O O . LEU A 1 277 ? 19.600 5.354 -11.362 1.00 92.94 277 LEU A O 1
ATOM 2347 N N . SER A 1 278 ? 17.990 5.544 -12.928 1.00 93.56 278 SER A N 1
ATOM 2348 C CA . SER A 1 278 ? 16.884 5.666 -11.990 1.00 93.56 278 SER A CA 1
ATOM 2349 C C . SER A 1 278 ? 16.648 4.367 -11.213 1.00 93.56 278 SER A C 1
ATOM 2351 O O . SER A 1 278 ? 17.117 3.284 -11.589 1.00 93.56 278 SER A O 1
ATOM 2353 N N . LEU A 1 279 ? 15.928 4.449 -10.096 1.00 92.50 279 LEU A N 1
ATOM 2354 C CA . LEU A 1 279 ? 15.580 3.263 -9.312 1.00 92.50 279 LEU A CA 1
ATOM 2355 C C . LEU A 1 279 ? 14.665 2.307 -10.093 1.00 92.50 279 LEU A C 1
ATOM 2357 O O . LEU A 1 279 ? 14.849 1.088 -10.042 1.00 92.50 279 LEU A O 1
ATOM 2361 N N . LYS A 1 280 ? 13.746 2.851 -10.889 1.00 94.88 280 LYS A N 1
ATOM 2362 C CA . LYS A 1 280 ? 12.842 2.090 -11.749 1.00 94.88 280 LYS A CA 1
ATOM 2363 C C . LYS A 1 280 ? 13.588 1.269 -12.805 1.00 94.88 280 LYS A C 1
ATOM 2365 O O . LYS A 1 280 ? 13.394 0.057 -12.870 1.00 94.88 280 LYS A O 1
ATOM 2370 N N . SER A 1 281 ? 14.496 1.876 -13.574 1.00 95.62 281 SER A N 1
ATOM 2371 C CA . SER A 1 281 ? 15.293 1.147 -14.580 1.00 95.62 281 SER A CA 1
ATOM 2372 C C . SER A 1 281 ? 16.174 0.074 -13.946 1.00 95.62 281 SER A C 1
ATOM 2374 O O . SER A 1 281 ? 16.279 -1.035 -14.461 1.00 95.62 281 SER A O 1
ATOM 2376 N N . ARG A 1 282 ? 16.781 0.369 -12.789 1.00 94.06 282 ARG A N 1
ATOM 2377 C CA . ARG A 1 282 ? 17.574 -0.629 -12.059 1.00 94.06 282 ARG A CA 1
ATOM 2378 C C . ARG A 1 282 ? 16.723 -1.805 -11.580 1.00 94.06 282 ARG A C 1
ATOM 2380 O O . ARG A 1 282 ? 17.184 -2.937 -11.679 1.00 94.06 282 ARG A O 1
ATOM 2387 N N . SER A 1 283 ? 15.497 -1.553 -11.115 1.00 93.62 283 SER A N 1
ATOM 2388 C CA . SER A 1 283 ? 14.555 -2.609 -10.708 1.00 93.62 283 SER A CA 1
ATOM 2389 C C . SER A 1 283 ? 14.199 -3.525 -11.884 1.00 93.62 283 SER A C 1
ATOM 2391 O O . SER A 1 283 ? 14.238 -4.743 -11.736 1.00 93.62 283 SER A O 1
ATOM 2393 N N . LEU A 1 284 ? 13.960 -2.951 -13.072 1.00 95.69 284 LEU A N 1
ATOM 2394 C CA . LEU A 1 284 ? 13.742 -3.721 -14.301 1.00 95.69 284 LEU A CA 1
ATOM 2395 C C . LEU A 1 284 ? 14.948 -4.609 -14.636 1.00 95.69 284 LEU A C 1
ATOM 2397 O O . LEU A 1 284 ? 14.796 -5.810 -14.827 1.00 95.69 284 LEU A O 1
ATOM 2401 N N . TYR A 1 285 ? 16.157 -4.046 -14.697 1.00 95.38 285 TYR A N 1
ATOM 2402 C CA . TYR A 1 285 ? 17.336 -4.837 -15.058 1.00 95.38 285 TYR A CA 1
ATOM 2403 C C . TYR A 1 285 ? 17.627 -5.927 -14.025 1.00 95.38 285 TYR A C 1
ATOM 2405 O O . TYR A 1 285 ? 17.979 -7.042 -14.408 1.00 95.38 285 TYR A O 1
ATOM 2413 N N . ARG A 1 286 ? 17.439 -5.638 -12.729 1.00 93.31 286 ARG A N 1
ATOM 2414 C CA . ARG A 1 286 ? 17.588 -6.615 -11.640 1.00 93.31 286 ARG A CA 1
ATOM 2415 C C . ARG A 1 286 ? 16.686 -7.834 -11.842 1.00 93.31 286 ARG A C 1
ATOM 2417 O O . ARG A 1 286 ? 17.159 -8.943 -11.605 1.00 93.31 286 ARG A O 1
ATOM 2424 N N . HIS A 1 287 ? 15.453 -7.651 -12.327 1.00 93.31 287 HIS A N 1
ATOM 2425 C CA . HIS A 1 287 ? 14.536 -8.759 -12.635 1.00 93.31 287 HIS A CA 1
ATOM 2426 C C . HIS A 1 287 ? 15.160 -9.784 -13.600 1.00 93.31 287 HIS A C 1
ATOM 2428 O O . HIS A 1 287 ? 15.011 -10.985 -13.406 1.00 93.31 287 HIS A O 1
ATOM 2434 N N . TYR A 1 288 ? 15.938 -9.322 -14.585 1.00 94.69 288 TYR A N 1
ATOM 2435 C CA . TYR A 1 288 ? 16.570 -10.175 -15.599 1.00 94.69 288 TYR A CA 1
ATOM 2436 C C . TYR A 1 288 ? 17.931 -10.764 -15.196 1.00 94.69 288 TYR A C 1
ATOM 2438 O O . TYR A 1 288 ? 18.562 -11.454 -16.002 1.00 94.69 288 TYR A O 1
ATOM 2446 N N . ARG A 1 289 ? 18.409 -10.525 -13.964 1.00 94.00 289 ARG A N 1
ATOM 2447 C CA . ARG A 1 289 ? 19.721 -11.000 -13.481 1.00 94.00 289 ARG A CA 1
ATOM 2448 C C . ARG A 1 289 ? 19.893 -12.503 -13.678 1.00 94.00 289 ARG A C 1
ATOM 2450 O O . ARG A 1 289 ? 20.907 -12.940 -14.222 1.00 94.00 289 ARG A O 1
ATOM 2457 N N . LYS A 1 290 ? 18.910 -13.291 -13.234 1.00 92.94 290 LYS A N 1
ATOM 2458 C CA . LYS A 1 290 ? 18.979 -14.758 -13.256 1.00 92.94 290 LYS A CA 1
ATOM 2459 C C . LYS A 1 290 ? 18.977 -15.294 -14.689 1.00 92.94 290 LYS A C 1
ATOM 2461 O O . LYS A 1 290 ? 19.769 -16.182 -15.001 1.00 92.94 290 LYS A O 1
ATOM 2466 N N . G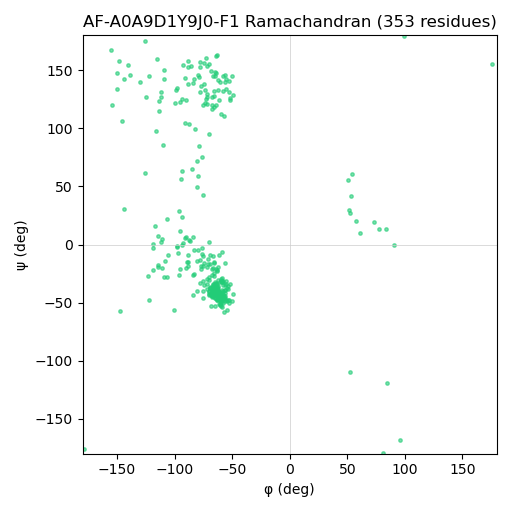LN A 1 291 ? 18.133 -14.740 -15.563 1.00 95.38 291 GLN A N 1
ATOM 2467 C CA . GLN A 1 291 ? 18.073 -15.125 -16.973 1.00 95.38 291 GLN A CA 1
ATOM 2468 C C . GLN A 1 291 ? 19.391 -14.801 -17.681 1.00 95.38 291 GLN A C 1
ATOM 2470 O O . GLN A 1 291 ? 19.964 -15.689 -18.304 1.00 95.38 291 GLN A O 1
ATOM 2475 N N . LEU A 1 292 ? 19.934 -13.591 -17.512 1.00 95.62 292 LEU A N 1
ATOM 2476 C CA . LEU A 1 292 ? 21.216 -13.201 -18.110 1.00 95.62 292 LEU A CA 1
ATOM 2477 C C . LEU A 1 292 ? 22.369 -14.109 -17.661 1.00 95.62 292 LEU A C 1
ATOM 2479 O O . LEU A 1 292 ? 23.136 -14.571 -18.497 1.00 95.62 292 LEU A O 1
ATOM 2483 N N . GLN A 1 293 ? 22.460 -14.429 -16.367 1.00 95.00 293 GLN A N 1
ATOM 2484 C CA . GLN A 1 293 ? 23.483 -15.348 -15.846 1.00 95.00 293 GLN A CA 1
ATOM 2485 C C . GLN A 1 293 ? 23.335 -16.778 -16.383 1.00 95.00 293 GLN A C 1
ATOM 2487 O O . GLN A 1 293 ? 24.329 -17.466 -16.590 1.00 95.00 293 GLN A O 1
ATOM 2492 N N . THR A 1 294 ? 22.098 -17.227 -16.605 1.00 96.06 294 THR A N 1
ATOM 2493 C CA . THR A 1 294 ? 21.816 -18.575 -17.118 1.00 96.06 294 THR A CA 1
ATOM 2494 C C . THR A 1 294 ? 22.119 -18.687 -18.610 1.00 96.06 294 THR A C 1
ATOM 2496 O O . THR A 1 294 ? 22.650 -19.700 -19.054 1.00 96.06 294 THR A O 1
ATOM 2499 N N . GLN A 1 295 ? 21.782 -17.654 -19.383 1.00 96.88 295 GLN A N 1
ATOM 2500 C CA . GLN A 1 295 ? 21.921 -17.640 -20.841 1.00 96.88 295 GLN A CA 1
ATOM 2501 C C . GLN A 1 295 ? 23.339 -17.270 -21.294 1.00 96.88 295 GLN A C 1
ATOM 2503 O O . GLN A 1 295 ? 23.770 -17.672 -22.372 1.00 96.88 295 GLN A O 1
ATOM 2508 N N . LEU A 1 296 ? 24.089 -16.540 -20.462 1.00 95.00 296 LEU A N 1
ATOM 2509 C CA . LEU A 1 296 ? 25.470 -16.126 -20.716 1.00 95.00 296 LEU A CA 1
ATOM 2510 C C . LEU A 1 296 ? 26.404 -16.556 -19.563 1.00 95.00 296 LEU A C 1
ATOM 2512 O O . LEU A 1 296 ? 27.017 -15.704 -18.916 1.00 95.00 296 LEU A O 1
ATOM 2516 N N . PRO A 1 297 ? 26.552 -17.867 -19.290 1.00 93.25 297 PRO A N 1
ATOM 2517 C CA . PRO A 1 297 ? 27.331 -18.354 -18.147 1.00 93.25 297 PRO A CA 1
ATOM 2518 C C . PRO A 1 297 ? 28.833 -18.041 -18.254 1.00 93.25 297 PRO A C 1
ATOM 2520 O O . PRO A 1 297 ? 29.512 -17.928 -17.236 1.00 93.25 297 PRO A O 1
ATOM 2523 N N . ASP A 1 298 ? 29.349 -17.856 -19.474 1.00 94.50 298 ASP A N 1
ATOM 2524 C CA . ASP A 1 298 ? 30.768 -17.579 -19.744 1.00 94.50 298 ASP A CA 1
ATOM 2525 C C . ASP A 1 298 ? 31.148 -16.089 -19.620 1.00 94.50 298 ASP A C 1
ATOM 2527 O O . ASP A 1 298 ? 32.265 -15.703 -19.971 1.00 94.50 298 ASP A O 1
ATOM 2531 N N . TRP A 1 299 ? 30.229 -15.234 -19.156 1.00 92.75 299 TRP A N 1
ATOM 2532 C CA . TRP A 1 299 ? 30.413 -13.781 -19.069 1.00 92.75 299 TRP A CA 1
ATOM 2533 C C . TRP A 1 299 ? 30.522 -13.344 -17.596 1.00 92.75 299 TRP A C 1
ATOM 2535 O O . TRP A 1 299 ? 29.517 -12.973 -16.976 1.00 92.75 299 TRP A O 1
ATOM 2545 N N . PRO A 1 300 ? 31.732 -13.392 -17.000 1.00 89.06 300 PRO A N 1
ATOM 2546 C CA . PRO A 1 300 ? 31.938 -13.157 -15.570 1.00 89.06 300 PRO A CA 1
ATOM 2547 C C . PRO A 1 300 ? 31.624 -11.722 -15.129 1.00 89.06 300 PRO A C 1
ATOM 2549 O O . PRO A 1 300 ? 31.457 -11.478 -13.939 1.00 89.06 300 PRO A O 1
ATOM 2552 N N . GLU A 1 301 ? 31.503 -10.771 -16.058 1.00 93.44 301 GLU A N 1
ATOM 2553 C CA . GLU A 1 301 ? 31.169 -9.379 -15.749 1.00 93.44 301 GLU A CA 1
ATOM 2554 C C . GLU A 1 301 ? 29.690 -9.169 -15.378 1.00 93.44 301 GLU A C 1
ATOM 2556 O O . GLU A 1 301 ? 29.340 -8.124 -14.826 1.00 93.44 301 GLU A O 1
ATOM 2561 N N . ILE A 1 302 ? 28.807 -10.132 -15.677 1.00 93.75 302 ILE A N 1
ATOM 2562 C CA . ILE A 1 302 ? 27.371 -10.031 -15.377 1.00 93.75 302 ILE A CA 1
ATOM 2563 C C . ILE A 1 302 ? 27.121 -9.985 -13.857 1.00 93.75 302 ILE A C 1
ATOM 2565 O O . ILE A 1 302 ? 26.460 -9.046 -13.405 1.00 93.75 302 ILE A O 1
ATOM 2569 N N . PRO A 1 303 ? 27.636 -10.932 -13.039 1.00 92.56 303 PRO A N 1
ATOM 2570 C CA . PRO A 1 303 ? 27.576 -10.829 -11.581 1.00 92.56 303 PRO A CA 1
ATOM 2571 C C . PRO A 1 303 ? 28.058 -9.477 -11.034 1.00 92.56 303 PRO A C 1
ATOM 2573 O O . PRO A 1 303 ? 27.325 -8.852 -10.268 1.00 92.56 303 PRO A O 1
ATOM 2576 N N . ASP A 1 304 ? 29.222 -8.996 -11.481 1.00 91.38 304 ASP A N 1
ATOM 2577 C CA . ASP A 1 304 ? 29.824 -7.743 -11.005 1.00 91.38 304 ASP A CA 1
ATOM 2578 C C . ASP A 1 304 ? 28.952 -6.520 -11.324 1.00 91.38 304 ASP A C 1
ATOM 2580 O O . ASP A 1 304 ? 28.833 -5.596 -10.516 1.00 91.38 304 ASP A O 1
ATOM 2584 N N . PHE A 1 305 ? 28.315 -6.494 -12.500 1.00 93.62 305 PHE A N 1
ATOM 2585 C CA . PHE A 1 305 ? 27.377 -5.431 -12.863 1.00 93.62 305 PHE A CA 1
ATOM 2586 C C . PHE A 1 305 ? 26.177 -5.392 -11.919 1.00 93.62 305 PHE A C 1
ATOM 2588 O O . PHE A 1 305 ? 25.797 -4.314 -11.458 1.00 93.62 305 PHE A O 1
ATOM 2595 N N . PHE A 1 306 ? 25.590 -6.550 -11.609 1.00 91.44 306 PHE A N 1
ATOM 2596 C CA . PHE A 1 306 ? 24.429 -6.622 -10.723 1.00 91.44 306 PHE A CA 1
ATOM 2597 C C . PHE A 1 306 ? 24.783 -6.348 -9.264 1.00 91.44 306 PHE A C 1
ATOM 2599 O O . PHE A 1 306 ? 24.009 -5.684 -8.577 1.00 91.44 306 PHE A O 1
ATOM 2606 N N . GLU A 1 307 ? 25.970 -6.749 -8.811 1.00 89.44 307 GLU A N 1
ATOM 2607 C CA . GLU A 1 307 ? 26.483 -6.343 -7.503 1.00 89.44 307 GLU A CA 1
ATOM 2608 C C . GLU A 1 307 ? 26.627 -4.815 -7.424 1.00 89.44 307 GLU A C 1
ATOM 2610 O O . GLU A 1 307 ? 26.118 -4.183 -6.496 1.00 89.44 307 GLU A O 1
ATOM 2615 N N . GLN A 1 308 ? 27.231 -4.178 -8.433 1.00 88.81 308 GLN A N 1
ATOM 2616 C CA . GLN A 1 308 ? 27.332 -2.715 -8.487 1.00 88.81 308 GLN A CA 1
ATOM 2617 C C . GLN A 1 308 ? 25.960 -2.035 -8.553 1.00 88.81 308 GLN A C 1
ATOM 2619 O O . GLN A 1 308 ? 25.750 -1.002 -7.911 1.00 88.81 308 GLN A O 1
ATOM 2624 N N . LEU A 1 309 ? 25.023 -2.593 -9.322 1.00 89.56 309 LEU A N 1
ATOM 2625 C CA . LEU A 1 309 ? 23.655 -2.096 -9.434 1.00 89.56 309 LEU A CA 1
ATOM 2626 C C . LEU A 1 309 ? 22.962 -2.112 -8.071 1.00 89.56 309 LEU A C 1
ATOM 2628 O O . LEU A 1 309 ? 22.405 -1.089 -7.668 1.00 89.56 309 LEU A O 1
ATOM 2632 N N . GLU A 1 310 ? 23.055 -3.221 -7.342 1.00 84.50 310 GLU A N 1
ATOM 2633 C CA . GLU A 1 310 ? 22.438 -3.404 -6.029 1.00 84.50 310 GLU A CA 1
ATOM 2634 C C . GLU A 1 310 ? 23.097 -2.544 -4.945 1.00 84.50 310 GLU A C 1
ATOM 2636 O O . GLU A 1 310 ? 22.399 -2.023 -4.079 1.00 84.50 310 GLU A O 1
ATOM 2641 N N . LEU A 1 311 ? 24.419 -2.346 -4.992 1.00 80.81 311 LEU A N 1
ATOM 2642 C CA . LEU A 1 311 ? 25.160 -1.499 -4.047 1.00 80.81 311 LEU A CA 1
ATOM 2643 C C . LEU A 1 311 ? 25.017 0.006 -4.329 1.00 80.81 311 LEU A C 1
ATOM 2645 O O . LEU A 1 311 ? 25.237 0.828 -3.434 1.00 80.81 311 LEU A O 1
ATOM 2649 N N . SER A 1 312 ? 24.651 0.394 -5.552 1.00 74.06 312 SER A N 1
ATOM 2650 C CA . SER A 1 312 ? 24.536 1.802 -5.937 1.00 74.06 312 SER A CA 1
ATOM 2651 C C . SER A 1 312 ? 23.387 2.521 -5.210 1.00 74.06 312 SER A C 1
ATOM 2653 O O . SER A 1 312 ? 22.231 2.108 -5.258 1.00 74.06 312 SER A O 1
ATOM 2655 N N . GLY A 1 313 ? 23.686 3.649 -4.556 1.00 60.50 313 GLY A N 1
ATOM 2656 C CA . GLY A 1 313 ? 22.668 4.501 -3.922 1.00 60.50 313 GLY A CA 1
ATOM 2657 C C . GLY A 1 313 ? 22.215 4.084 -2.516 1.00 60.50 313 GLY A C 1
ATOM 2658 O O . GLY A 1 313 ? 21.224 4.624 -2.034 1.00 60.50 313 GLY A O 1
ATOM 2659 N N . LYS A 1 314 ? 22.931 3.174 -1.842 1.00 59.97 314 LYS A N 1
ATOM 2660 C CA . LYS A 1 314 ? 22.640 2.779 -0.454 1.00 59.97 314 LYS A CA 1
ATOM 2661 C C . LYS A 1 314 ? 23.124 3.810 0.581 1.00 59.97 314 LYS A C 1
ATOM 2663 O O . LYS A 1 314 ? 24.308 4.157 0.579 1.00 59.97 314 LYS A O 1
ATOM 2668 N N . PRO A 1 315 ? 22.289 4.211 1.553 1.00 50.47 315 PRO A N 1
ATOM 2669 C CA . PRO A 1 315 ? 22.753 4.490 2.909 1.00 50.47 315 PRO A CA 1
ATOM 2670 C C . PRO A 1 315 ? 23.221 3.174 3.558 1.00 50.47 315 PRO A C 1
ATOM 2672 O O . PRO A 1 315 ? 22.624 2.127 3.323 1.00 50.47 315 PRO A O 1
ATOM 2675 N N . TRP A 1 316 ? 24.262 3.207 4.394 1.00 43.88 316 TRP A N 1
ATOM 2676 C CA . TRP A 1 316 ? 24.891 2.019 5.00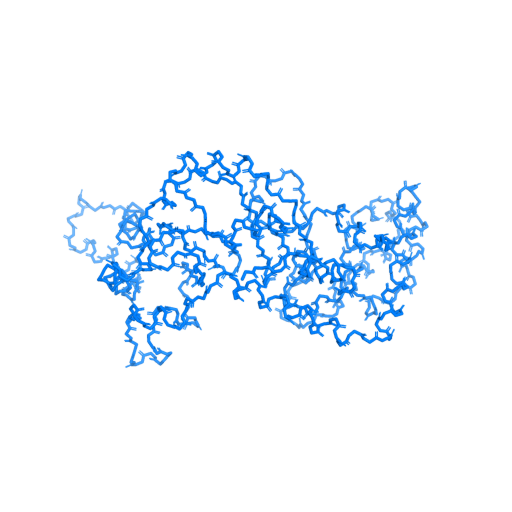9 1.00 43.88 316 TRP A CA 1
ATOM 2677 C C . TRP A 1 316 ? 23.960 1.135 5.872 1.00 43.88 316 TRP A C 1
ATOM 2679 O O . TRP A 1 316 ? 24.387 0.078 6.324 1.00 43.88 316 TRP A O 1
ATOM 2689 N N . SER A 1 317 ? 22.712 1.548 6.111 1.00 44.12 317 SER A N 1
ATOM 2690 C CA . SER A 1 317 ? 21.776 0.934 7.060 1.00 44.12 317 SER A CA 1
ATOM 2691 C C . SER A 1 317 ? 20.572 0.218 6.431 1.00 44.12 317 SER A C 1
ATOM 2693 O O . SER A 1 317 ? 19.694 -0.211 7.170 1.00 44.12 317 SER A O 1
ATOM 2695 N N . ILE A 1 318 ? 20.481 0.110 5.098 1.00 52.38 318 ILE A N 1
ATOM 2696 C CA . ILE A 1 318 ? 19.305 -0.451 4.403 1.00 52.38 318 ILE A CA 1
ATOM 2697 C C . ILE A 1 318 ? 19.738 -1.612 3.489 1.00 52.38 318 ILE A C 1
ATOM 2699 O O . ILE A 1 318 ? 20.662 -1.468 2.681 1.00 52.38 318 ILE A O 1
ATOM 2703 N N . SER A 1 319 ? 19.099 -2.782 3.625 1.00 50.69 319 SER A N 1
ATOM 2704 C CA . SER A 1 319 ? 19.361 -3.948 2.766 1.00 50.69 319 SER A CA 1
ATOM 2705 C C . SER A 1 319 ? 18.957 -3.650 1.313 1.00 50.69 319 SER A C 1
ATOM 2707 O O . SER A 1 319 ? 18.023 -2.896 1.064 1.00 50.69 319 SER A O 1
ATOM 2709 N N . ALA A 1 320 ? 19.649 -4.231 0.323 1.00 49.44 320 ALA A N 1
ATOM 2710 C CA . ALA A 1 320 ? 19.347 -3.963 -1.096 1.00 49.44 320 ALA A CA 1
ATOM 2711 C C . ALA A 1 320 ? 17.899 -4.340 -1.466 1.00 49.44 320 ALA A C 1
ATOM 2713 O O . ALA A 1 320 ? 17.280 -3.695 -2.304 1.00 49.44 320 ALA A O 1
ATOM 2714 N N . GLU A 1 321 ? 17.364 -5.363 -0.801 1.00 51.53 321 GLU A N 1
ATOM 2715 C CA . GLU A 1 321 ? 16.021 -5.909 -1.004 1.00 51.53 321 GLU A CA 1
ATOM 2716 C C . GLU A 1 321 ? 14.904 -4.914 -0.682 1.00 51.53 321 GLU A C 1
ATOM 2718 O O . GLU A 1 321 ? 13.821 -5.026 -1.236 1.00 51.53 321 GLU A O 1
ATOM 2723 N N . THR A 1 322 ? 15.166 -3.900 0.144 1.00 62.16 322 THR A N 1
ATOM 2724 C CA . THR A 1 322 ? 14.140 -2.931 0.564 1.00 62.16 322 THR A CA 1
ATOM 2725 C C . THR A 1 322 ? 14.080 -1.671 -0.301 1.00 62.16 322 THR A C 1
ATOM 2727 O O . THR A 1 322 ? 13.242 -0.808 -0.036 1.00 62.16 322 THR A O 1
ATOM 2730 N N . LEU A 1 323 ? 14.938 -1.547 -1.326 1.00 72.62 323 LEU A N 1
ATOM 2731 C CA . LEU A 1 323 ? 15.016 -0.365 -2.198 1.00 72.62 323 LEU A CA 1
ATOM 2732 C C . LEU A 1 323 ? 14.447 -0.584 -3.603 1.00 72.62 323 LEU A C 1
ATOM 2734 O O . LEU A 1 323 ? 14.025 0.382 -4.224 1.00 72.62 323 LEU A O 1
ATOM 2738 N N . PHE A 1 324 ? 14.464 -1.804 -4.136 1.00 84.31 324 PHE A N 1
ATOM 2739 C CA . PHE A 1 324 ? 13.973 -2.074 -5.491 1.00 84.31 324 PHE A CA 1
ATOM 2740 C C . PHE A 1 324 ? 12.481 -2.382 -5.494 1.00 84.31 324 PHE A C 1
ATOM 2742 O O . PHE A 1 324 ? 11.933 -2.806 -4.480 1.00 84.31 324 PHE A O 1
ATOM 2749 N N . VAL A 1 325 ? 11.847 -2.195 -6.652 1.00 82.88 325 VAL A N 1
ATOM 2750 C CA . V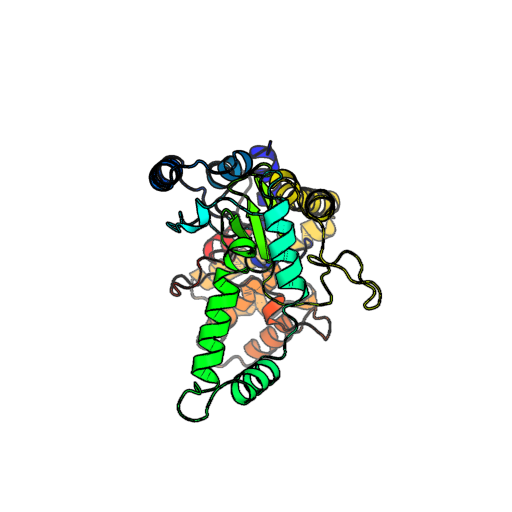AL A 1 325 ? 10.495 -2.714 -6.872 1.00 82.88 325 VAL A CA 1
ATOM 2751 C C . VAL A 1 325 ? 10.557 -4.231 -6.752 1.00 82.88 325 VAL A C 1
ATOM 2753 O O . VAL A 1 325 ? 11.368 -4.868 -7.433 1.00 82.88 325 VAL A O 1
ATOM 2756 N N . ASP A 1 326 ? 9.731 -4.772 -5.867 1.00 83.50 326 ASP A N 1
ATOM 2757 C CA . ASP A 1 326 ? 9.473 -6.201 -5.807 1.00 83.50 326 ASP A CA 1
ATOM 2758 C C . ASP A 1 326 ? 8.277 -6.519 -6.702 1.00 83.50 326 ASP A C 1
ATOM 2760 O O . ASP A 1 326 ? 7.357 -5.705 -6.828 1.00 83.50 326 ASP A O 1
ATOM 2764 N N . PHE A 1 327 ? 8.314 -7.665 -7.368 1.00 84.31 327 PHE A N 1
ATOM 2765 C CA . PHE A 1 327 ? 7.289 -8.029 -8.338 1.00 84.31 327 PHE A CA 1
ATOM 2766 C C . PHE A 1 327 ? 6.431 -9.149 -7.800 1.00 84.31 327 PHE A C 1
ATOM 2768 O O . PHE A 1 327 ? 6.916 -10.093 -7.182 1.00 84.31 327 PHE A O 1
ATOM 2775 N N . ARG A 1 328 ? 5.144 -9.052 -8.104 1.00 72.69 328 ARG A N 1
ATOM 2776 C CA . ARG A 1 328 ? 4.203 -10.121 -7.830 1.00 72.69 328 ARG A CA 1
ATOM 2777 C C . ARG A 1 328 ? 4.561 -11.359 -8.658 1.00 72.69 328 ARG A C 1
ATOM 2779 O O . ARG A 1 328 ? 4.553 -11.275 -9.886 1.00 72.69 328 ARG A O 1
ATOM 2786 N N . GLU A 1 329 ? 4.849 -12.487 -8.012 1.00 65.19 329 GLU A N 1
ATOM 2787 C CA . GLU A 1 329 ? 4.895 -13.796 -8.676 1.00 65.19 329 GLU A CA 1
ATOM 2788 C C . GLU A 1 329 ? 3.532 -14.478 -8.497 1.00 65.19 329 GLU A C 1
ATOM 2790 O O . GLU A 1 329 ? 3.072 -14.670 -7.372 1.00 65.19 329 GLU A O 1
ATOM 2795 N N . ASP A 1 330 ? 2.874 -14.846 -9.601 1.00 51.91 330 ASP A N 1
ATOM 2796 C CA . ASP A 1 330 ? 1.504 -15.393 -9.608 1.00 51.91 330 ASP A CA 1
ATOM 2797 C C . ASP A 1 330 ? 1.348 -16.727 -8.838 1.00 51.91 330 ASP A C 1
ATOM 2799 O O . ASP A 1 330 ? 0.228 -17.190 -8.618 1.00 51.91 330 ASP A O 1
ATOM 2803 N N . GLU A 1 331 ? 2.447 -17.358 -8.412 1.00 45.81 331 GLU A N 1
ATOM 2804 C CA . GLU A 1 331 ? 2.456 -18.716 -7.852 1.00 45.81 331 GLU A CA 1
ATOM 2805 C C . GLU A 1 331 ? 2.224 -18.798 -6.328 1.00 45.81 331 GLU A C 1
ATOM 2807 O O . GLU A 1 331 ? 1.995 -19.896 -5.815 1.00 45.81 331 GLU A O 1
ATOM 2812 N N . TRP A 1 332 ? 2.207 -17.683 -5.583 1.00 40.22 332 TRP A N 1
ATOM 2813 C CA . TRP A 1 332 ? 2.086 -17.724 -4.115 1.00 40.22 332 TRP A CA 1
ATOM 2814 C C . TRP A 1 332 ? 0.772 -17.134 -3.579 1.00 40.22 332 TRP A C 1
ATOM 2816 O O . TRP A 1 332 ? 0.508 -15.937 -3.611 1.00 40.22 332 TRP A O 1
ATOM 2826 N N . HIS A 1 333 ? -0.050 -17.996 -2.975 1.00 40.12 333 HIS A N 1
ATOM 2827 C CA . HIS A 1 333 ? -1.364 -17.666 -2.402 1.00 40.12 333 HIS A CA 1
ATOM 2828 C C . HIS A 1 333 ? -1.347 -16.799 -1.120 1.00 40.12 333 HIS A C 1
ATOM 2830 O O . HIS A 1 333 ? -2.412 -16.535 -0.562 1.00 40.12 333 HIS A O 1
ATOM 2836 N N . HIS A 1 334 ? -0.181 -16.361 -0.631 1.00 43.56 334 HIS A N 1
ATOM 2837 C CA . HIS A 1 334 ? -0.063 -15.488 0.558 1.00 43.56 334 HIS A CA 1
ATOM 2838 C C . HIS A 1 334 ? -0.071 -13.990 0.213 1.00 43.56 334 HIS A C 1
ATOM 2840 O O . HIS A 1 334 ? 0.060 -13.129 1.076 1.00 43.56 334 HIS A O 1
ATOM 2846 N N . ASP A 1 335 ? -0.288 -13.676 -1.057 1.00 52.81 335 ASP A N 1
ATOM 2847 C CA . ASP A 1 335 ? -0.046 -12.364 -1.635 1.00 52.81 335 ASP A CA 1
ATOM 2848 C C . ASP A 1 335 ? -1.283 -11.444 -1.651 1.00 52.81 335 ASP A C 1
ATOM 2850 O O . ASP A 1 335 ? -1.409 -10.527 -2.464 1.00 52.81 335 ASP A O 1
ATOM 2854 N N . ARG A 1 336 ? -2.233 -11.707 -0.742 1.00 55.66 336 ARG A N 1
ATOM 2855 C CA . ARG A 1 336 ? -3.472 -10.921 -0.572 1.00 55.66 336 ARG A CA 1
ATOM 2856 C C . ARG A 1 336 ? -3.214 -9.526 -0.003 1.00 55.66 336 ARG A C 1
ATOM 2858 O O . ARG A 1 336 ? -4.058 -8.649 -0.102 1.00 55.66 336 ARG A O 1
ATOM 2865 N N . TYR A 1 337 ? -2.032 -9.312 0.568 1.00 59.44 337 TYR A N 1
ATOM 2866 C CA . TYR A 1 337 ? -1.671 -8.072 1.254 1.00 59.44 337 TYR A CA 1
ATOM 2867 C C . TYR A 1 337 ? -0.591 -7.270 0.528 1.00 59.44 337 TYR A C 1
ATOM 2869 O O . TYR A 1 337 ? -0.168 -6.227 1.027 1.00 59.44 337 TYR A O 1
ATOM 2877 N N . THR A 1 338 ? -0.127 -7.733 -0.640 1.00 72.25 338 THR A N 1
ATOM 2878 C CA . THR A 1 338 ? 0.874 -6.988 -1.400 1.00 72.25 338 THR A CA 1
ATOM 2879 C C . THR A 1 338 ? 0.237 -5.918 -2.276 1.00 72.25 338 THR A C 1
ATOM 2881 O O . THR A 1 338 ? -0.777 -6.122 -2.954 1.00 72.25 338 THR A O 1
ATOM 2884 N N . SER A 1 339 ? 0.895 -4.772 -2.300 1.00 76.75 339 SER A N 1
ATOM 2885 C CA . SER A 1 339 ? 0.712 -3.716 -3.289 1.00 76.75 339 SER A CA 1
ATOM 2886 C C . SER A 1 339 ? 1.683 -3.858 -4.470 1.00 76.75 339 SER A C 1
ATOM 2888 O O . SER A 1 339 ? 1.653 -3.023 -5.376 1.00 76.75 339 SER A O 1
ATOM 2890 N N . ALA A 1 340 ? 2.529 -4.901 -4.466 1.00 83.94 340 ALA A N 1
ATOM 2891 C CA . ALA A 1 340 ? 3.488 -5.172 -5.527 1.00 83.94 340 ALA A CA 1
ATOM 2892 C C . ALA A 1 340 ? 2.779 -5.336 -6.880 1.00 83.94 340 ALA A C 1
ATOM 2894 O O . ALA A 1 340 ? 1.790 -6.074 -6.980 1.00 83.94 340 ALA A O 1
ATOM 2895 N N . PRO A 1 341 ? 3.264 -4.665 -7.936 1.00 88.44 341 PRO A N 1
ATOM 2896 C CA . PRO A 1 341 ? 2.644 -4.755 -9.242 1.00 88.44 341 PRO A CA 1
ATOM 2897 C C . PRO A 1 341 ? 3.029 -6.061 -9.951 1.00 88.44 341 PRO A C 1
ATOM 2899 O O . PRO A 1 341 ? 4.139 -6.578 -9.756 1.00 88.44 341 PRO A O 1
ATOM 2902 N N . PRO A 1 342 ? 2.170 -6.568 -10.852 1.00 89.88 342 PRO A N 1
ATOM 2903 C CA . PRO A 1 342 ? 2.592 -7.535 -11.853 1.00 89.88 342 PRO A CA 1
ATOM 2904 C C . PRO A 1 342 ? 3.757 -6.972 -12.671 1.00 89.88 342 PRO A C 1
ATOM 2906 O O . PRO A 1 342 ? 3.755 -5.798 -13.060 1.00 89.88 342 PRO A O 1
ATOM 2909 N N . PHE A 1 343 ? 4.744 -7.814 -12.982 1.00 91.56 343 PHE A N 1
ATOM 2910 C CA . PHE A 1 343 ? 5.905 -7.381 -13.764 1.00 91.56 343 PHE A CA 1
ATOM 2911 C C . PHE A 1 343 ? 5.503 -6.809 -15.136 1.00 91.56 343 PHE A C 1
ATOM 2913 O O . PHE A 1 343 ? 6.097 -5.840 -15.607 1.00 91.56 343 PHE A O 1
ATOM 2920 N N . GLN A 1 344 ? 4.450 -7.349 -15.756 1.00 91.31 344 GLN A N 1
ATOM 2921 C CA . GLN A 1 344 ? 3.979 -6.877 -17.057 1.00 91.31 344 GLN A CA 1
ATOM 2922 C C . GLN A 1 344 ? 3.436 -5.440 -17.007 1.00 91.31 344 GLN A C 1
ATOM 2924 O O . GLN A 1 344 ? 3.776 -4.631 -17.871 1.00 91.31 344 GLN A O 1
ATOM 2929 N N . ASP A 1 345 ? 2.647 -5.095 -15.990 1.00 92.06 345 ASP A N 1
ATOM 2930 C CA . ASP A 1 345 ? 2.106 -3.739 -15.812 1.00 92.06 345 ASP A CA 1
ATOM 2931 C C . ASP A 1 345 ? 3.240 -2.744 -15.530 1.00 92.06 345 ASP A C 1
ATOM 2933 O O . ASP A 1 345 ? 3.284 -1.626 -16.057 1.00 92.06 345 ASP A O 1
ATOM 2937 N N . PHE A 1 346 ? 4.232 -3.192 -14.758 1.00 94.44 346 PHE A N 1
ATOM 2938 C CA . PHE A 1 346 ? 5.466 -2.453 -14.546 1.00 94.44 346 PHE A CA 1
ATOM 2939 C C . PHE A 1 346 ? 6.221 -2.183 -15.850 1.00 94.44 346 PHE A C 1
ATOM 2941 O O . PHE A 1 346 ? 6.610 -1.041 -16.101 1.00 94.44 346 PHE A O 1
ATOM 2948 N N . VAL A 1 347 ? 6.380 -3.178 -16.721 1.00 94.75 347 VAL A N 1
ATOM 2949 C CA . VAL A 1 347 ? 6.988 -2.998 -18.047 1.00 94.75 347 VAL A CA 1
ATOM 2950 C C . VAL A 1 347 ? 6.188 -2.006 -18.897 1.00 94.75 347 VAL A C 1
ATOM 2952 O O . VAL A 1 347 ? 6.768 -1.080 -19.468 1.00 94.75 347 VAL A O 1
ATOM 2955 N N . GLN A 1 348 ? 4.859 -2.125 -18.934 1.00 92.94 348 GLN A N 1
ATOM 2956 C CA . GLN A 1 348 ? 3.992 -1.222 -19.703 1.00 92.94 348 GLN A CA 1
ATOM 2957 C C . GLN A 1 348 ? 4.142 0.245 -19.284 1.00 92.94 348 GLN A C 1
ATOM 2959 O O . GLN A 1 348 ? 4.064 1.143 -20.125 1.00 92.94 348 GLN A O 1
ATOM 2964 N N . SER A 1 349 ? 4.449 0.510 -18.013 1.00 93.62 349 SER A N 1
ATOM 2965 C CA . SER A 1 349 ? 4.676 1.870 -17.512 1.00 93.62 349 SER A CA 1
ATOM 2966 C C . SER A 1 349 ? 5.937 2.560 -18.076 1.00 93.62 349 SER A C 1
ATOM 2968 O O . SER A 1 349 ? 6.123 3.762 -17.872 1.00 93.62 349 SER A O 1
ATOM 2970 N N . PHE A 1 350 ? 6.813 1.843 -18.792 1.00 92.00 350 PHE A N 1
ATOM 2971 C CA . PHE A 1 350 ? 7.886 2.433 -19.611 1.00 92.00 350 PHE A CA 1
ATOM 2972 C C . PHE A 1 350 ? 7.444 2.763 -21.045 1.00 92.00 350 PHE A C 1
ATOM 2974 O O . PHE A 1 350 ? 8.115 3.543 -21.724 1.00 92.00 350 PHE A O 1
ATOM 2981 N N . CYS A 1 351 ? 6.346 2.166 -21.509 1.00 78.81 351 CYS A N 1
ATOM 2982 C CA . CYS A 1 351 ? 5.971 2.094 -22.921 1.00 78.81 351 CYS A CA 1
ATOM 2983 C C . CYS A 1 351 ? 4.687 2.850 -23.272 1.00 78.81 351 CYS A C 1
ATOM 2985 O O . CYS A 1 351 ? 4.482 3.133 -24.446 1.00 78.81 351 CYS A O 1
ATOM 2987 N N . ALA A 1 352 ? 3.833 3.187 -22.301 1.00 67.12 352 ALA A N 1
ATOM 2988 C CA . ALA A 1 352 ? 2.575 3.882 -22.570 1.00 67.12 352 ALA A CA 1
ATOM 2989 C C . ALA A 1 352 ? 2.813 5.216 -23.315 1.00 67.12 352 ALA A C 1
ATOM 2991 O O . ALA A 1 352 ? 3.375 6.166 -22.756 1.00 67.12 352 ALA A O 1
ATOM 2992 N N . GLU A 1 353 ? 2.416 5.291 -24.588 1.00 54.66 353 GLU A N 1
ATOM 2993 C CA . GLU A 1 353 ? 2.342 6.542 -25.349 1.00 54.66 353 GLU A CA 1
ATOM 2994 C C . GLU A 1 353 ? 1.149 7.387 -24.869 1.00 54.66 353 GLU A C 1
ATOM 2996 O O . GLU A 1 353 ? 0.282 6.903 -24.149 1.00 54.66 353 GLU A O 1
ATOM 3001 N N . GLN A 1 354 ? 1.166 8.690 -25.160 1.00 44.38 354 GLN A N 1
ATOM 3002 C CA . GLN A 1 354 ? 0.043 9.573 -24.830 1.00 44.38 354 GLN A CA 1
ATOM 3003 C C . GLN A 1 354 ? -1.156 9.178 -25.703 1.00 44.38 354 GLN A C 1
ATOM 3005 O O . GLN A 1 354 ? -1.024 9.241 -26.924 1.00 44.38 354 GLN A O 1
ATOM 3010 N N . GLU A 1 355 ? -2.279 8.782 -25.097 1.00 31.89 355 GLU A N 1
ATOM 3011 C CA . GLU A 1 355 ? -3.587 8.897 -25.764 1.00 31.89 355 GLU A CA 1
ATOM 3012 C C . GLU A 1 355 ? -3.982 10.370 -25.921 1.00 31.89 355 GLU A C 1
ATOM 3014 O O . GLU A 1 355 ? -3.722 11.163 -24.979 1.00 31.89 355 GLU A O 1
#

Organism: NCBI:txid2838589

Foldseek 3Di:
DDPLVVLLVLLLCQLQQVLQCPAAQLLQQSSDAAAADDPVNQVVLCVLLVHHADPVVNCCRHRRHQWFHFHHQIWFGDPSDPDNLLSAAACLAPVNQVVVQQLLQVVVVPPDPLVVVLVVVVVVDDPVPRDDSVVVVVVVVVVNCVSHVSRQQGHQWDQTAPVQQKIAGGHHPLHQKIFHDDPDPDLPDQLQWPDNDPVDTDGDGSVCNNVPTIDGPVVRGVVSSVVSVVCVVPRDPVSVVLSLVLLVLLVQLVVCVVVVVLVSNVVSQVVDDLLSGHLLSLLLVLVCLVVSCVSCVVDVCSVVSNVNNLPHPDDPPDHSVSRHQDADDPPDPVCSNGSRYHVVVSNVSSPDDDD

Sequence (355 aa):
MLDVSSIRDDIHWASRWDMDYQVERSHYHAHLLRPVLPLEELECWEEIMGFRLPETYRIYITQLGNGGAGPKYGIAPFDCPLDESLREPTVFSDDHAEKFAEVADLWFHDEADSWMSYMEYCEQTPEDQRMSFEEWDDLECQRVDEAMRRFLFWDGQLTIDYRSDCMLLLNGSHRGFCHYNTTEYDYGYPMWYQNPKPSSRAPITWPQYRDELLFPFEQYFQSYVRQLEGVRRDFSKKKQEQYRREQAQVQEFLAAVGEEDWAGAWAMLRPLKVTKLSLKSRSLYRHYRKQLQTQLPDWPEIPDFFEQLELSGKPWSISAETLFVDFREDEWHHDRYTSAPPFQDFVQSFCAEQE

Mean predicted aligned error: 6.85 Å

Solvent-accessible surface area (backbone atoms only — not comparable to full-atom values): 19765 Å² total; per-residue (Å²): 132,83,60,54,66,64,51,49,53,51,35,56,48,38,34,53,66,47,39,65,41,84,50,66,55,28,35,37,10,52,40,38,61,34,72,52,43,56,65,68,61,53,52,52,47,27,61,75,64,72,50,70,71,35,64,68,58,46,48,36,28,48,69,63,18,26,17,11,44,45,46,47,58,16,23,26,41,77,80,76,79,92,56,72,43,50,68,32,74,22,37,75,16,76,95,25,36,68,59,33,40,51,38,32,44,52,59,62,62,68,74,69,55,68,67,60,54,50,50,51,49,52,75,77,39,59,80,95,71,54,68,54,69,67,61,46,49,55,51,50,50,49,50,48,35,75,72,30,47,42,53,78,71,38,23,4,36,42,77,40,18,73,91,71,29,28,33,35,29,52,30,54,81,43,46,36,24,25,35,70,65,69,91,70,90,49,90,88,58,64,84,55,35,73,40,93,53,80,95,67,56,45,49,37,47,52,70,56,44,56,72,74,51,48,42,45,46,66,59,56,49,49,56,33,51,55,46,48,54,49,54,60,74,68,59,45,69,70,54,53,56,50,50,53,52,51,32,53,50,50,52,54,38,50,50,26,52,75,70,67,34,59,68,60,29,46,64,67,52,71,81,57,61,56,83,76,53,42,50,48,61,49,29,56,55,58,71,45,47,66,57,52,51,67,77,41,70,89,47,76,63,56,63,56,50,52,52,49,45,56,60,44,91,62,61,98,88,59,65,60,82,80,67,41,50,53,63,49,62,95,87,54,93,82,58,67,59,52,17,39,39,49,57,66,63,58,54,46,40,59,64,73,72,88,130

InterPro domains:
  IPR037883 Knr4/Smi1-like domain superfamily [SSF160631] (29-82)

Radius of gyration: 24.74 Å; Cα contacts (8 Å, |Δi|>4): 471; chains: 1; bounding box: 58×52×73 Å

Secondary structure (DSSP, 8-state):
---HHHHHHHHHHHHHH-TT--STTGGGTTTPBPPPPPHHHHHHHHHHHTSPPPHHHHHIIIII-SSBSSSTT-BPP------GGGGSPPSSSGGGHHHHHHHHHHHHH----HHHHHHHHHHHS-GGGPPPHHHHHHHHHHHHIIIIIIIIIITTEEEEETTTTEEEE-SSTTTTEEEE--SS--TTS-TTBS-SSGGG--BPPHHHHHHHT-EEHHHHHHHHHHHHHHHHHT--HHHHHHHHHHHHHHHHHHHHHHTT-HHHHHHHHTT--GGGS-HHHHHHHHHTHHHHHHH-TT-THHHHHHHHHHHTT--TTS-GGGTSPP-B-TT-TTGGG--PPBHHHHHHTTT----